Protein AF-A0A951U4Z1-F1 (afdb_monomer_lite)

pLDDT: mean 78.71, std 14.14, range [35.56, 94.5]

Radius of gyration: 37.31 Å; chains: 1; bounding box: 93×62×108 Å

Foldseek 3Di:
DDPVVVVVVVVVVVVVVVVVVVVVVVVVVVVVVPDDCPALVVLLVQLVVLVVVLVVDDDPVSNLVSLVSSLVSVLVSLLRVQVPPQPQDDDPNASDRVSLLVSLLSVLVSCCVNVNPDVDPLVSQLCSLQSSLVSVLVVQQQDPPRDGDDHDPVVVVSSVVSNVVSNVVSVVSNVVVVVVVVCVLPVLVVQADCCLPPVDPDPDDDDDDPDPCRVVNVLQLLLVVLLVVVLCVVQPPDFPVVNVVCLVCVQVCQVVSLVVSLCVRQVPNPQSVQKHKDWDWDQDPPDNQKIKIKIKIFGNDDDSDPVGWMKIKIKIKGWDFDDDPDDPDDDGRIGIDIDIDRIDID

Organism: NCBI:txid2839662

InterPro domains:
  IPR020360 Uncharacterised protein family alr2393 [PF17310] (26-323)

Secondary structure (DSSP, 8-state):
--HHHHHHHHHHHHHHHHHHHHHHHHHHHHHHHT--SSSHHHHHHHHHHHHHHHHH---HHHHHHHHHHHHHHHHHHHHHHHHT----EEETTEEE-HHHHHHHHHHHHHHHHTTSS--SHHHHHHHHHHHHHHHHHGGGGEETTTEE-PPPHHHHHHHHHHHHHHHHHHHHHHHHHHHHHHHHH-GGGGGS--TT-TT---------S-----HHHHHHHHHHHHHHHHHHHHHTT--HHHHHHHHHTHHHHHHHHHHHHHHHHHTT-GGGGGEEEEEEEEE-SS-TTEEEEEEEEEE-S--SSTT-EEEEEEEEEEEEEPPPSS-SS----EEEEEEEPPPEE-

Structure (mmCIF, N/CA/C/O backbone):
data_AF-A0A951U4Z1-F1
#
_entry.id   AF-A0A951U4Z1-F1
#
loop_
_atom_site.group_PDB
_atom_site.id
_atom_site.type_symbol
_atom_site.label_atom_id
_atom_site.label_alt_id
_atom_site.label_comp_id
_atom_site.label_asym_id
_atom_site.label_entity_id
_atom_site.label_seq_id
_atom_site.pdbx_PDB_ins_code
_atom_site.Cartn_x
_atom_site.Cartn_y
_atom_site.Cartn_z
_atom_site.occupancy
_atom_site.B_iso_or_equiv
_atom_site.auth_seq_id
_atom_site.auth_comp_id
_atom_site.auth_asym_id
_atom_site.auth_atom_id
_atom_site.pdbx_PDB_model_num
ATOM 1 N N . MET A 1 1 ? 55.573 28.128 11.396 1.00 53.03 1 MET A N 1
ATOM 2 C CA . MET A 1 1 ? 55.177 27.525 10.103 1.00 53.03 1 MET A CA 1
ATOM 3 C C . MET A 1 1 ? 54.980 28.672 9.120 1.00 53.03 1 MET A C 1
ATOM 5 O O . MET A 1 1 ? 54.154 29.535 9.381 1.00 53.03 1 MET A O 1
ATOM 9 N N . ASN A 1 2 ? 55.864 28.801 8.128 1.00 64.31 2 ASN A N 1
ATOM 10 C CA . ASN A 1 2 ? 56.114 30.057 7.407 1.00 64.31 2 ASN A CA 1
ATOM 11 C C . ASN A 1 2 ? 55.091 30.314 6.288 1.00 64.31 2 ASN A C 1
ATOM 13 O O . ASN A 1 2 ? 54.778 29.412 5.519 1.00 64.31 2 ASN A O 1
ATOM 17 N N . ARG A 1 3 ? 54.642 31.567 6.118 1.00 67.25 3 ARG A N 1
ATOM 18 C CA . ARG A 1 3 ? 53.754 31.985 5.005 1.00 67.25 3 ARG A CA 1
ATOM 19 C C . ARG A 1 3 ? 54.256 31.539 3.623 1.00 67.25 3 ARG A C 1
ATOM 21 O O . ARG A 1 3 ? 53.455 31.227 2.751 1.00 67.25 3 ARG A O 1
ATOM 28 N N . LEU A 1 4 ? 55.573 31.449 3.441 1.00 74.00 4 LEU A N 1
ATOM 29 C CA . LEU A 1 4 ? 56.198 30.982 2.200 1.00 74.00 4 LEU A CA 1
ATOM 30 C C . LEU A 1 4 ? 55.909 29.508 1.880 1.00 74.00 4 LEU A C 1
ATOM 32 O O . LEU A 1 4 ? 55.722 29.171 0.714 1.00 74.00 4 LEU A O 1
ATOM 36 N N . THR A 1 5 ? 55.815 28.630 2.885 1.00 73.44 5 THR A N 1
ATOM 37 C CA . THR A 1 5 ? 55.488 27.214 2.645 1.00 73.44 5 THR A CA 1
ATOM 38 C C . THR A 1 5 ? 54.016 27.024 2.285 1.00 73.44 5 THR A C 1
ATOM 40 O O . 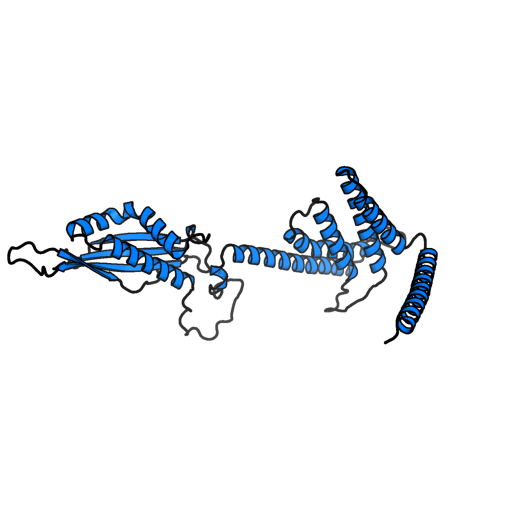THR A 1 5 ? 53.690 26.103 1.549 1.00 73.44 5 THR A O 1
ATOM 43 N N . GLN A 1 6 ? 53.136 27.918 2.748 1.00 73.38 6 GLN A N 1
ATOM 44 C CA . GLN A 1 6 ? 51.704 27.887 2.436 1.00 73.38 6 GLN A CA 1
ATOM 45 C C . GLN A 1 6 ? 51.434 28.349 0.993 1.00 73.38 6 GLN A C 1
ATOM 47 O O . GLN A 1 6 ? 50.733 27.672 0.251 1.00 73.38 6 GLN A O 1
ATOM 52 N N . ILE A 1 7 ? 52.109 29.416 0.549 1.00 75.81 7 ILE A N 1
ATOM 53 C CA . ILE A 1 7 ? 52.012 29.918 -0.833 1.00 75.81 7 ILE A CA 1
ATOM 54 C C . ILE A 1 7 ? 52.558 28.895 -1.843 1.00 75.81 7 ILE A C 1
ATOM 56 O O . ILE A 1 7 ? 51.969 28.689 -2.902 1.00 75.81 7 ILE A O 1
ATOM 60 N N . LEU A 1 8 ? 53.666 28.218 -1.521 1.00 73.75 8 LEU A N 1
ATOM 61 C CA . LEU A 1 8 ? 54.208 27.164 -2.385 1.00 73.75 8 LEU A CA 1
ATOM 62 C C . LEU A 1 8 ? 53.274 25.949 -2.478 1.00 73.75 8 LEU A C 1
ATOM 64 O O . LEU A 1 8 ? 53.147 25.372 -3.558 1.00 73.75 8 LEU A O 1
ATOM 68 N N . LEU A 1 9 ? 52.590 25.590 -1.388 1.00 74.50 9 LEU A N 1
ATOM 69 C CA . LEU A 1 9 ? 51.609 24.504 -1.383 1.00 74.50 9 LEU A CA 1
ATOM 70 C C . LEU A 1 9 ? 50.395 24.841 -2.265 1.00 74.50 9 LEU A C 1
ATOM 72 O O . LEU A 1 9 ? 49.997 24.018 -3.089 1.00 74.50 9 LEU A O 1
ATOM 76 N N . ASP A 1 10 ? 49.865 26.062 -2.166 1.00 70.06 10 ASP A N 1
ATOM 77 C CA . ASP A 1 10 ? 48.709 26.509 -2.955 1.00 70.06 10 ASP A CA 1
ATOM 78 C C . ASP A 1 10 ? 49.018 26.562 -4.459 1.00 70.06 10 ASP A C 1
ATOM 80 O O . ASP A 1 10 ? 48.204 26.137 -5.282 1.00 70.06 10 ASP A O 1
ATOM 84 N N . ILE A 1 11 ? 50.224 26.998 -4.840 1.00 73.12 11 ILE A N 1
ATOM 85 C CA . ILE A 1 11 ? 50.658 27.018 -6.246 1.00 73.12 11 ILE A CA 1
ATOM 86 C C . ILE A 1 11 ? 50.791 25.592 -6.802 1.00 73.12 11 ILE A C 1
ATOM 88 O O . ILE A 1 11 ? 50.383 25.331 -7.936 1.00 73.12 11 ILE A O 1
ATOM 92 N N . VAL A 1 12 ? 51.329 24.650 -6.019 1.00 74.81 12 VAL A N 1
ATOM 93 C CA . VAL A 1 12 ? 51.452 23.241 -6.434 1.00 74.81 12 VAL A CA 1
ATOM 94 C C . VAL A 1 12 ? 50.077 22.578 -6.552 1.00 74.81 12 VAL A C 1
ATOM 96 O O . VAL A 1 12 ? 49.829 21.862 -7.525 1.00 74.81 12 VAL A O 1
ATOM 99 N N . LEU A 1 13 ? 49.154 22.863 -5.628 1.00 72.38 13 LEU A N 1
ATOM 100 C CA . LEU A 1 13 ? 47.780 22.357 -5.677 1.00 72.38 13 LEU A CA 1
ATOM 101 C C . LEU A 1 13 ? 47.003 22.911 -6.878 1.00 72.38 13 LEU A C 1
ATOM 103 O O . LEU A 1 13 ? 46.357 22.138 -7.586 1.00 72.38 13 LEU A O 1
ATOM 107 N N . LEU A 1 14 ? 47.127 24.207 -7.184 1.00 71.50 14 LEU A N 1
ATOM 108 C CA . LEU A 1 14 ? 46.505 24.824 -8.363 1.00 71.50 14 LEU A CA 1
ATOM 109 C C . LEU A 1 14 ? 47.058 24.259 -9.678 1.00 71.50 14 LEU A C 1
ATOM 111 O O . LEU A 1 14 ? 46.303 24.015 -10.622 1.00 71.50 14 LEU A O 1
ATOM 115 N N . LYS A 1 15 ? 48.368 23.996 -9.746 1.00 75.44 15 LYS A N 1
ATOM 116 C CA . LYS A 1 15 ? 49.007 23.445 -10.949 1.00 75.44 15 LYS A CA 1
ATOM 117 C C . LYS A 1 15 ? 48.610 21.983 -11.189 1.00 75.44 15 LYS A C 1
ATOM 119 O O . LYS A 1 15 ? 48.303 21.616 -12.326 1.00 75.44 15 LYS A O 1
ATOM 124 N N . ASN A 1 16 ? 48.524 21.182 -10.123 1.00 74.19 16 ASN A N 1
ATOM 125 C CA . ASN A 1 16 ? 48.016 19.809 -10.188 1.00 74.19 16 ASN A CA 1
ATOM 126 C C . ASN A 1 16 ? 46.520 19.768 -10.528 1.00 74.19 16 ASN A C 1
ATOM 128 O O . ASN A 1 16 ? 46.109 18.964 -11.366 1.00 74.19 16 ASN A O 1
ATOM 132 N N . ALA A 1 17 ? 45.709 20.669 -9.967 1.00 70.31 17 ALA A N 1
ATOM 133 C CA . ALA A 1 17 ? 44.297 20.791 -10.320 1.00 70.31 17 ALA A CA 1
ATOM 134 C C . ALA A 1 17 ? 44.117 21.138 -11.809 1.00 70.31 17 ALA A C 1
ATOM 136 O O . ALA A 1 17 ? 43.315 20.506 -12.495 1.00 70.31 17 ALA A O 1
ATOM 137 N N . GLY A 1 18 ? 44.923 22.060 -12.346 1.00 75.06 18 GLY A N 1
ATOM 138 C CA . GLY A 1 18 ? 44.905 22.418 -13.766 1.00 75.06 18 GLY A CA 1
ATOM 139 C C . GLY A 1 18 ? 45.235 21.247 -14.700 1.00 75.06 18 GLY A C 1
ATOM 140 O O . GLY A 1 18 ? 44.570 21.070 -15.724 1.00 75.06 18 GLY A O 1
ATOM 141 N N . GLN A 1 19 ? 46.211 20.404 -14.345 1.00 74.56 19 GLN A N 1
ATOM 142 C CA . GLN A 1 19 ? 46.530 19.192 -15.113 1.00 74.56 19 GLN A CA 1
ATOM 143 C C . GLN A 1 19 ? 45.432 18.126 -15.016 1.00 74.56 19 GLN A C 1
ATOM 145 O O . GLN A 1 19 ? 45.092 17.513 -16.027 1.00 74.56 19 GLN A O 1
ATOM 150 N N . ILE A 1 20 ? 44.829 17.933 -13.841 1.00 75.31 20 ILE A N 1
ATOM 151 C CA . ILE A 1 20 ? 43.715 16.991 -13.655 1.00 75.31 20 ILE A CA 1
ATOM 152 C C . ILE A 1 20 ? 42.496 17.424 -14.479 1.00 75.31 20 ILE A C 1
ATOM 154 O O . ILE A 1 20 ? 41.889 16.593 -15.158 1.00 75.31 20 ILE A O 1
ATOM 158 N N . VAL A 1 21 ? 42.162 18.718 -14.473 1.00 76.62 21 VAL A N 1
ATOM 159 C CA . VAL A 1 21 ? 41.053 19.271 -15.265 1.00 76.62 21 VAL A CA 1
ATOM 160 C C . VAL A 1 21 ? 41.326 19.114 -16.758 1.00 76.62 21 VAL A C 1
ATOM 162 O O . VAL A 1 21 ? 40.451 18.651 -17.486 1.00 76.62 21 VAL A O 1
ATOM 165 N N . ARG A 1 22 ? 42.546 19.411 -17.221 1.00 78.25 22 ARG A N 1
ATOM 166 C CA . ARG A 1 22 ? 42.915 19.275 -18.638 1.00 78.25 22 ARG A CA 1
ATOM 167 C C . ARG A 1 22 ? 42.886 17.816 -19.107 1.00 78.25 22 ARG A C 1
ATOM 169 O O . ARG A 1 22 ? 42.338 17.536 -20.168 1.00 78.25 22 ARG A O 1
ATOM 176 N N . ASN A 1 23 ? 43.377 16.883 -18.290 1.00 80.00 23 ASN A N 1
ATOM 177 C CA . ASN A 1 23 ? 43.336 15.450 -18.594 1.00 80.00 23 ASN A CA 1
ATOM 178 C C . ASN A 1 23 ? 41.902 14.898 -18.599 1.00 80.00 23 ASN A C 1
ATOM 180 O O . ASN A 1 23 ? 41.574 14.042 -19.421 1.00 80.00 23 ASN A O 1
ATOM 184 N N . ARG A 1 24 ? 41.022 15.395 -17.717 1.00 76.06 24 ARG A N 1
ATOM 185 C CA . ARG A 1 24 ? 39.591 15.057 -17.752 1.00 76.06 24 ARG A CA 1
ATOM 186 C C . ARG A 1 24 ? 38.902 15.644 -18.981 1.00 76.06 24 ARG A C 1
ATOM 188 O O . ARG A 1 24 ? 38.170 14.912 -19.632 1.00 76.06 24 ARG A O 1
ATOM 195 N N . ALA A 1 25 ? 39.185 16.896 -19.336 1.00 75.06 25 ALA A N 1
ATOM 196 C CA . ALA A 1 25 ? 38.616 17.556 -20.511 1.00 75.06 25 ALA A CA 1
ATOM 197 C C . ALA A 1 25 ? 39.026 16.878 -21.830 1.00 75.06 25 ALA A C 1
ATOM 199 O O . ALA A 1 25 ? 38.207 16.711 -22.727 1.00 75.06 25 ALA A O 1
ATOM 200 N N . GLN A 1 26 ? 40.277 16.424 -21.945 1.00 75.75 26 GLN A N 1
ATOM 201 C CA . GLN A 1 26 ? 40.727 15.674 -23.121 1.00 75.75 26 GLN A CA 1
ATOM 202 C C . GLN A 1 26 ? 40.099 14.277 -23.193 1.00 75.75 26 GLN A C 1
ATOM 204 O O . GLN A 1 26 ? 39.724 13.831 -24.276 1.00 75.75 26 GLN A O 1
ATOM 209 N N . ARG A 1 27 ? 39.927 13.596 -22.050 1.00 70.94 27 ARG A N 1
ATOM 210 C CA . ARG A 1 27 ? 39.211 12.311 -22.001 1.00 70.94 27 ARG A CA 1
ATOM 211 C C . ARG A 1 27 ? 37.739 12.453 -22.369 1.00 70.94 27 ARG A C 1
ATOM 213 O O . ARG A 1 27 ? 37.234 11.608 -23.099 1.00 70.94 27 ARG A O 1
ATOM 220 N N . THR A 1 28 ? 37.061 13.503 -21.904 1.00 71.38 28 THR A N 1
ATOM 221 C CA . THR A 1 28 ? 35.670 13.745 -22.298 1.00 71.38 28 THR A CA 1
ATOM 222 C C . THR A 1 28 ? 35.586 14.088 -23.779 1.00 71.38 28 THR A C 1
ATOM 224 O O . THR A 1 28 ? 34.780 13.487 -24.478 1.00 71.38 28 THR A O 1
ATOM 227 N N . GLN A 1 29 ? 36.458 14.957 -24.298 1.00 77.06 29 GLN A N 1
ATOM 228 C CA . GLN A 1 29 ? 36.475 15.312 -25.720 1.00 77.06 29 GLN A CA 1
ATOM 229 C C . GLN A 1 29 ? 36.702 14.093 -26.629 1.00 77.06 29 GLN A C 1
ATOM 231 O O . GLN A 1 29 ? 35.980 13.927 -27.609 1.00 77.06 29 GLN A O 1
ATOM 236 N N . ALA A 1 30 ? 37.642 13.211 -26.277 1.00 72.69 30 ALA A N 1
ATOM 237 C CA . ALA A 1 30 ? 37.877 11.971 -27.015 1.00 72.69 30 ALA A CA 1
ATOM 238 C C . ALA A 1 30 ? 36.660 11.024 -26.974 1.00 72.69 30 ALA A C 1
ATOM 240 O O . ALA A 1 30 ? 36.323 10.406 -27.986 1.00 72.69 30 ALA A O 1
ATOM 241 N N . TRP A 1 31 ? 35.966 10.948 -25.831 1.00 69.25 31 TRP A N 1
ATOM 242 C CA . TRP A 1 31 ? 34.732 10.171 -25.683 1.00 69.25 31 TRP A CA 1
ATOM 243 C C . TRP A 1 31 ? 33.617 10.697 -26.599 1.00 69.25 31 TRP A C 1
ATOM 245 O O . TRP A 1 31 ? 33.041 9.918 -27.352 1.00 69.25 31 TRP A O 1
ATOM 255 N N . PHE A 1 32 ? 33.401 12.018 -26.644 1.00 65.44 32 PHE A N 1
ATOM 256 C CA . PHE A 1 32 ? 32.427 12.649 -27.546 1.00 65.44 32 PHE A CA 1
ATOM 257 C C . PHE A 1 32 ? 32.712 12.375 -29.028 1.00 65.44 32 PHE A C 1
ATOM 259 O O . PHE A 1 32 ? 31.788 12.120 -29.796 1.00 65.44 32 PHE A O 1
ATOM 266 N N . THR A 1 33 ? 33.982 12.392 -29.441 1.00 67.19 33 THR A N 1
ATOM 267 C CA . THR A 1 33 ? 34.357 12.128 -30.842 1.00 67.19 33 THR A CA 1
ATOM 268 C C . THR A 1 33 ? 34.202 10.666 -31.265 1.00 67.19 33 THR A C 1
ATOM 270 O O . THR A 1 33 ? 34.158 10.384 -32.459 1.00 67.19 33 THR A O 1
ATOM 273 N N . SER A 1 34 ? 34.105 9.731 -30.314 1.00 67.06 34 SER A N 1
ATOM 274 C CA . SER A 1 34 ? 33.928 8.300 -30.593 1.00 67.06 34 SER A CA 1
ATOM 275 C C . SER A 1 34 ? 32.455 7.876 -30.701 1.00 67.06 34 SER A C 1
ATOM 277 O O . SER A 1 34 ? 32.184 6.708 -31.002 1.00 67.06 34 SER A O 1
ATOM 279 N N . ILE A 1 35 ? 31.505 8.785 -30.456 1.00 65.50 35 ILE A N 1
ATOM 280 C CA . ILE A 1 35 ? 30.075 8.474 -30.504 1.00 65.50 35 ILE A CA 1
ATOM 281 C C . ILE A 1 35 ? 29.681 8.231 -31.960 1.00 65.50 35 ILE A C 1
ATOM 283 O O . ILE A 1 35 ? 29.708 9.129 -32.804 1.00 65.50 35 ILE A O 1
ATOM 287 N N . LYS A 1 36 ? 29.300 6.992 -32.268 1.00 72.44 36 LYS A N 1
ATOM 288 C CA . LYS A 1 36 ? 28.741 6.656 -33.580 1.00 72.44 36 LYS A CA 1
ATOM 289 C C . LYS A 1 36 ? 27.352 7.305 -33.702 1.00 72.44 36 LYS A C 1
ATOM 291 O O . LYS A 1 36 ? 26.568 7.192 -32.765 1.00 72.44 36 LYS A O 1
ATOM 296 N N . PRO A 1 37 ? 26.994 7.915 -34.847 1.00 61.88 37 PRO A N 1
ATOM 297 C CA . PRO A 1 37 ? 25.716 8.621 -35.016 1.00 61.88 37 PRO A CA 1
ATOM 298 C C . PRO A 1 37 ? 24.475 7.715 -34.901 1.00 61.88 37 PRO A C 1
ATOM 300 O O . PRO A 1 37 ? 23.365 8.213 -34.749 1.00 61.88 37 PRO A O 1
ATOM 303 N N . PHE A 1 38 ? 24.654 6.391 -34.940 1.00 71.81 38 PHE A N 1
ATOM 304 C CA . PHE A 1 38 ? 23.605 5.394 -34.726 1.00 71.81 38 PHE A CA 1
ATOM 305 C C . PHE A 1 38 ? 23.976 4.482 -33.544 1.00 71.81 38 PHE A C 1
ATOM 307 O O . PHE A 1 38 ? 24.289 3.304 -33.721 1.00 71.81 38 PHE A O 1
ATOM 314 N N . SER A 1 39 ? 24.031 5.053 -32.337 1.00 82.62 39 SER A N 1
ATOM 315 C CA . SER A 1 39 ? 24.308 4.328 -31.092 1.00 82.62 39 SER A CA 1
ATOM 316 C C . SER A 1 39 ? 23.306 4.681 -29.989 1.00 82.62 39 SER A C 1
ATOM 318 O O . SER A 1 39 ? 22.710 5.761 -29.982 1.00 82.62 39 SER A O 1
ATOM 320 N N . TRP A 1 40 ? 23.154 3.777 -29.018 1.00 85.38 40 TRP A N 1
ATOM 321 C CA . TRP A 1 40 ? 22.347 4.006 -27.814 1.00 85.38 40 TRP A CA 1
ATOM 322 C C . TRP A 1 40 ? 22.847 5.215 -26.999 1.00 85.38 40 TRP A C 1
ATOM 324 O O . TRP A 1 40 ? 22.046 5.895 -26.357 1.00 85.38 40 TRP A O 1
ATOM 334 N N . GLU A 1 41 ? 24.148 5.520 -27.077 1.00 88.31 41 GLU A N 1
ATOM 335 C CA . GLU A 1 41 ? 24.783 6.672 -26.424 1.00 88.31 41 GLU A CA 1
ATOM 336 C C . GLU A 1 41 ? 24.253 7.993 -26.992 1.00 88.31 41 GLU A C 1
ATOM 338 O O . GLU A 1 41 ? 23.961 8.916 -26.235 1.00 88.31 41 GLU A O 1
ATOM 343 N N . ALA A 1 42 ? 24.056 8.081 -28.314 1.00 88.75 42 ALA A N 1
ATOM 344 C CA . ALA A 1 42 ? 23.499 9.277 -28.944 1.00 88.75 42 ALA A CA 1
ATOM 345 C C . ALA A 1 42 ? 22.060 9.551 -28.471 1.00 88.75 42 ALA A C 1
ATOM 347 O O . ALA A 1 42 ? 21.708 10.697 -28.189 1.00 88.75 42 ALA A O 1
ATOM 348 N N . MET A 1 43 ? 21.245 8.502 -28.312 1.00 89.31 43 MET A N 1
ATOM 349 C CA . MET A 1 43 ? 19.885 8.627 -27.772 1.00 89.31 43 MET A CA 1
ATOM 350 C C . MET A 1 43 ? 19.882 9.045 -26.298 1.00 89.31 43 MET A C 1
ATOM 352 O O . MET A 1 43 ? 19.079 9.891 -25.906 1.00 89.31 43 MET A O 1
ATOM 356 N N . LEU A 1 44 ? 20.817 8.527 -25.494 1.00 89.94 44 LEU A N 1
ATOM 357 C CA . LEU A 1 44 ? 20.995 8.953 -24.104 1.00 89.94 44 LEU A CA 1
ATOM 358 C C . LEU A 1 44 ? 21.335 10.446 -24.029 1.00 89.94 44 LEU A C 1
ATOM 360 O O . LEU A 1 44 ? 20.753 11.189 -23.241 1.00 89.94 44 LEU A O 1
ATOM 364 N N . MET A 1 45 ? 22.242 10.910 -24.889 1.00 89.75 45 MET A N 1
ATOM 365 C CA . MET A 1 45 ? 22.624 12.321 -24.942 1.00 89.75 45 MET A CA 1
ATOM 366 C C . MET A 1 45 ? 21.462 13.210 -25.380 1.00 89.75 45 MET A C 1
ATOM 368 O O . MET A 1 45 ? 21.280 14.289 -24.820 1.00 89.75 45 MET A O 1
ATOM 372 N N . LEU A 1 46 ? 20.632 12.746 -26.317 1.00 90.56 46 LEU A N 1
ATOM 373 C CA . LEU A 1 46 ? 19.428 13.462 -26.731 1.00 90.56 46 LEU A CA 1
ATOM 374 C C . LEU A 1 46 ? 18.390 13.542 -25.600 1.00 90.56 46 LEU A C 1
ATOM 376 O O . LEU A 1 46 ? 17.761 14.586 -25.421 1.00 90.56 46 LEU A O 1
ATOM 380 N N . SER A 1 47 ? 18.260 12.486 -24.791 1.00 93.81 47 SER A N 1
ATOM 381 C CA . SER A 1 47 ? 17.454 12.499 -23.565 1.00 93.81 47 SER A CA 1
ATOM 382 C C . SER A 1 47 ? 17.974 13.524 -22.557 1.00 93.81 47 SER A C 1
ATOM 384 O O . SER A 1 47 ? 17.182 14.304 -22.031 1.00 93.81 47 SER A O 1
ATOM 386 N N . LEU A 1 48 ? 19.282 13.542 -22.282 1.00 92.50 48 LEU A N 1
ATOM 387 C CA . LEU A 1 48 ? 19.888 14.490 -21.341 1.00 92.50 48 LEU A CA 1
ATOM 388 C C . LEU A 1 48 ? 19.766 15.932 -21.832 1.00 92.50 48 LEU A C 1
ATOM 390 O O . LEU A 1 48 ? 19.457 16.828 -21.052 1.00 92.50 48 LEU A O 1
ATOM 394 N N . PHE A 1 49 ? 19.966 16.153 -23.130 1.00 93.38 49 PHE A N 1
ATOM 395 C CA . PHE A 1 49 ? 19.775 17.455 -23.751 1.00 93.38 49 PHE A CA 1
ATOM 396 C C . PHE A 1 49 ? 18.317 17.914 -23.645 1.00 93.38 49 PHE A C 1
ATOM 398 O O . PHE A 1 49 ? 18.056 19.046 -23.245 1.00 93.38 49 PHE A O 1
ATOM 405 N N . SER A 1 50 ? 17.361 17.027 -23.925 1.00 92.75 50 SER A N 1
ATOM 406 C CA . SER A 1 50 ? 15.931 17.325 -23.777 1.00 92.75 50 SER A CA 1
ATOM 407 C C . SER A 1 50 ? 15.581 17.650 -22.323 1.00 92.75 50 SER A C 1
ATOM 409 O O . SER A 1 50 ? 14.878 18.620 -22.057 1.00 92.75 50 SER A O 1
ATOM 411 N N . TRP A 1 51 ? 16.137 16.909 -21.363 1.00 93.50 51 TRP A N 1
ATOM 412 C CA . TRP A 1 51 ? 15.974 17.203 -19.940 1.00 93.50 51 TRP A CA 1
ATOM 413 C C . TRP A 1 51 ? 16.589 18.554 -19.537 1.00 93.50 51 TRP A C 1
ATOM 415 O O . TRP A 1 51 ? 15.991 19.310 -18.775 1.00 93.50 51 TRP A O 1
ATOM 425 N N . PHE A 1 52 ? 17.740 18.922 -20.099 1.00 93.69 52 PHE A N 1
ATOM 426 C CA . PHE A 1 52 ? 18.328 20.246 -19.888 1.00 93.69 52 PHE A CA 1
ATOM 427 C C . PHE A 1 52 ? 17.432 21.367 -20.439 1.00 93.69 52 PHE A C 1
ATOM 429 O O . PHE A 1 52 ? 17.182 22.359 -19.755 1.00 93.69 52 PHE A O 1
ATOM 436 N N . VAL A 1 53 ? 16.880 21.190 -21.643 1.00 91.81 53 VAL A N 1
ATOM 437 C CA . VAL A 1 53 ? 15.915 22.132 -22.235 1.00 91.81 53 VAL A CA 1
ATOM 438 C C . VAL A 1 53 ? 14.646 22.235 -21.379 1.00 91.81 53 VAL A C 1
ATOM 440 O O . VAL A 1 53 ? 14.142 23.337 -21.168 1.00 91.81 53 VAL A O 1
ATOM 443 N N . TYR A 1 54 ? 14.166 21.120 -20.821 1.00 91.50 54 TYR A N 1
ATOM 444 C CA . TYR A 1 54 ? 13.032 21.089 -19.891 1.00 91.50 54 TYR A CA 1
ATOM 445 C C . TYR A 1 54 ? 13.242 22.000 -18.668 1.00 91.50 54 TYR A C 1
ATOM 447 O O . TYR A 1 54 ? 12.309 22.695 -18.261 1.00 91.50 54 TYR A O 1
ATOM 455 N N . LEU A 1 55 ? 14.461 22.049 -18.115 1.00 91.31 55 LEU A N 1
ATOM 456 C CA . LEU A 1 55 ? 14.799 22.914 -16.976 1.00 91.31 55 LEU A CA 1
ATOM 457 C C . LEU A 1 55 ? 14.798 24.409 -17.334 1.00 91.31 55 LEU A C 1
ATOM 459 O O . LEU A 1 55 ? 14.470 25.235 -16.485 1.00 91.31 55 LEU A O 1
ATOM 463 N N . LEU A 1 56 ? 15.158 24.757 -18.572 1.00 92.44 56 LEU A N 1
ATOM 464 C CA . LEU A 1 56 ? 15.220 26.147 -19.043 1.00 92.44 56 LEU A CA 1
ATOM 465 C C . LEU A 1 56 ? 13.854 26.712 -19.446 1.00 92.44 56 LEU A C 1
ATOM 467 O O . LEU A 1 56 ? 13.641 27.924 -19.411 1.00 92.44 56 LEU A O 1
ATOM 471 N N . LEU A 1 57 ? 12.925 25.847 -19.846 1.00 92.44 57 LEU A N 1
ATOM 472 C CA . LEU A 1 57 ? 11.572 26.245 -20.214 1.00 92.44 57 LEU A CA 1
ATOM 473 C C . LEU A 1 57 ? 10.801 26.764 -18.992 1.00 92.44 57 LEU A C 1
ATOM 475 O O . LEU A 1 57 ? 10.987 26.300 -17.872 1.00 92.44 57 LEU A O 1
ATOM 479 N N . GLN A 1 58 ? 9.884 27.709 -19.208 1.00 89.50 58 GLN A N 1
ATOM 480 C CA . GLN A 1 58 ? 8.977 28.217 -18.164 1.00 89.50 58 GLN A CA 1
ATOM 481 C C . GLN A 1 58 ? 7.506 27.857 -18.429 1.00 89.50 58 GLN A C 1
ATOM 483 O O . GLN A 1 58 ? 6.728 27.744 -17.486 1.00 89.50 58 GLN A O 1
ATOM 488 N N . GLY A 1 59 ? 7.124 27.608 -19.688 1.00 88.50 59 GLY A N 1
ATOM 489 C CA . GLY A 1 59 ? 5.749 27.269 -20.068 1.00 88.50 59 GLY A CA 1
ATOM 490 C C . GLY A 1 59 ? 5.371 25.815 -19.770 1.00 88.50 59 GLY A C 1
ATOM 491 O O . GLY A 1 59 ? 6.110 24.899 -20.124 1.00 88.50 59 GLY A O 1
ATOM 492 N N . ILE A 1 60 ? 4.191 25.603 -19.178 1.00 87.06 60 ILE A N 1
ATOM 493 C CA . ILE A 1 60 ? 3.688 24.285 -18.739 1.00 87.06 60 ILE A CA 1
ATOM 494 C C . ILE A 1 60 ? 3.557 23.301 -19.916 1.00 87.06 60 ILE A C 1
ATOM 496 O O . ILE A 1 60 ? 4.098 22.200 -19.863 1.00 87.06 60 ILE A O 1
ATOM 500 N N . TYR A 1 61 ? 2.921 23.713 -21.018 1.00 89.19 61 TYR A N 1
ATOM 501 C CA . TYR A 1 61 ? 2.714 22.841 -22.184 1.00 89.19 61 TYR A CA 1
ATOM 502 C C . TYR A 1 61 ? 4.020 22.470 -22.897 1.00 89.19 61 TYR A C 1
ATOM 504 O O . TYR A 1 61 ? 4.228 21.317 -23.272 1.00 89.19 61 TYR A O 1
ATOM 512 N N . ALA A 1 62 ? 4.934 23.434 -23.044 1.00 88.56 62 ALA A N 1
ATOM 513 C CA . ALA A 1 62 ? 6.240 23.186 -23.648 1.00 88.56 62 ALA A CA 1
ATOM 514 C C . ALA A 1 62 ? 7.094 22.252 -22.774 1.00 88.56 62 ALA A C 1
ATOM 516 O O . ALA A 1 62 ? 7.767 21.366 -23.297 1.00 88.56 62 ALA A O 1
ATOM 517 N N . LYS A 1 63 ? 7.012 22.395 -21.443 1.00 87.62 63 LYS A N 1
ATOM 518 C CA . LYS A 1 63 ? 7.638 21.472 -20.491 1.00 87.62 63 LYS A CA 1
ATOM 519 C C . LYS A 1 63 ? 7.108 20.052 -20.639 1.00 87.62 63 LYS A C 1
ATOM 521 O O . LYS A 1 63 ? 7.908 19.129 -20.740 1.00 87.62 63 LYS A O 1
ATOM 526 N N . GLN A 1 64 ? 5.790 19.867 -20.695 1.00 88.06 64 GLN A N 1
ATOM 527 C CA . GLN A 1 64 ? 5.201 18.535 -20.836 1.00 88.06 64 GLN A CA 1
ATOM 528 C C . GLN A 1 64 ? 5.614 17.873 -22.158 1.00 88.06 64 GLN A C 1
ATOM 530 O O . GLN A 1 64 ? 6.023 16.716 -22.165 1.00 88.06 64 GLN A O 1
ATOM 535 N N . PHE A 1 65 ? 5.608 18.623 -23.264 1.00 90.31 65 PHE A N 1
ATOM 536 C CA . PHE A 1 65 ? 6.063 18.116 -24.559 1.00 90.31 65 PHE A CA 1
ATOM 537 C C . PHE A 1 65 ? 7.529 17.667 -24.510 1.00 90.31 65 PHE A C 1
ATOM 539 O O . PHE A 1 65 ? 7.840 16.533 -24.862 1.00 90.31 65 PHE A O 1
ATOM 546 N N . VAL A 1 66 ? 8.433 18.513 -24.006 1.00 92.31 66 VAL A N 1
ATOM 547 C CA . VAL A 1 66 ? 9.864 18.177 -23.912 1.00 92.31 66 VAL A CA 1
ATOM 548 C C . VAL A 1 66 ? 10.125 17.030 -22.932 1.00 92.31 66 VAL A C 1
ATOM 550 O O . VAL A 1 66 ? 10.983 16.191 -23.204 1.00 92.31 66 VAL A O 1
ATOM 553 N N . SER A 1 67 ? 9.361 16.941 -21.840 1.00 92.00 67 SER A N 1
ATOM 554 C CA . SER A 1 67 ? 9.403 15.814 -20.899 1.00 92.00 67 SER A CA 1
ATOM 555 C C . SER A 1 67 ? 9.121 14.488 -21.610 1.00 92.00 67 SER A C 1
ATOM 557 O O . SER A 1 67 ? 9.885 13.535 -21.458 1.00 92.00 67 SER A O 1
ATOM 559 N N . ILE A 1 68 ? 8.093 14.435 -22.465 1.00 91.44 68 ILE A N 1
ATOM 560 C CA . ILE A 1 68 ? 7.755 13.231 -23.240 1.00 91.44 68 ILE A CA 1
ATOM 561 C C . ILE A 1 68 ? 8.925 12.804 -24.132 1.00 91.44 68 ILE A C 1
ATOM 563 O O . ILE A 1 68 ? 9.266 11.621 -24.152 1.00 91.44 68 ILE A O 1
ATOM 567 N N . PHE A 1 69 ? 9.573 13.738 -24.836 1.00 92.38 69 PHE A N 1
ATOM 568 C CA . PHE A 1 69 ? 10.743 13.415 -25.664 1.00 92.38 69 PHE A CA 1
ATOM 569 C C . PHE A 1 69 ? 11.931 12.947 -24.830 1.00 92.38 69 PHE A C 1
ATOM 571 O O . PHE A 1 69 ? 12.552 11.946 -25.182 1.00 92.38 69 PHE A O 1
ATOM 578 N N . ALA A 1 70 ? 12.220 13.623 -23.715 1.00 93.75 70 ALA A N 1
ATOM 579 C CA . ALA A 1 70 ? 13.295 13.231 -22.812 1.00 93.75 70 ALA A CA 1
ATOM 580 C C . ALA A 1 70 ? 13.105 11.783 -22.342 1.00 93.75 70 ALA A C 1
ATOM 582 O O . ALA A 1 70 ? 13.984 10.950 -22.549 1.00 93.75 70 ALA A O 1
ATOM 583 N N . TRP A 1 71 ? 11.925 11.455 -21.811 1.00 94.19 71 TRP A N 1
ATOM 584 C CA . TRP A 1 71 ? 11.608 10.100 -21.365 1.00 94.19 71 TRP A CA 1
ATOM 585 C C . TRP A 1 71 ? 11.600 9.081 -22.506 1.00 94.19 71 TRP A C 1
ATOM 587 O O . TRP A 1 71 ? 12.140 7.991 -22.339 1.00 94.19 71 TRP A O 1
ATOM 597 N N . SER A 1 72 ? 11.054 9.425 -23.676 1.00 92.44 72 SER A N 1
ATOM 598 C CA . SER A 1 72 ? 11.019 8.522 -24.836 1.00 92.44 72 SER A CA 1
ATOM 599 C C . SER A 1 72 ? 12.426 8.148 -25.297 1.00 92.44 72 SER A C 1
ATOM 601 O O . SER A 1 72 ? 12.721 6.969 -25.489 1.00 92.44 72 SER A O 1
ATOM 603 N N . PHE A 1 73 ? 13.326 9.129 -25.421 1.00 94.00 73 PHE A N 1
ATOM 604 C CA . PHE A 1 73 ? 14.719 8.866 -25.778 1.00 94.00 73 PHE A CA 1
ATOM 605 C C . PHE A 1 73 ? 15.445 8.057 -24.703 1.00 94.00 73 PHE A C 1
ATOM 607 O O . PHE A 1 73 ? 16.253 7.196 -25.047 1.00 94.00 73 PHE A O 1
ATOM 614 N N . LEU A 1 74 ? 15.127 8.271 -23.424 1.00 93.44 74 LEU A N 1
ATOM 615 C CA . LEU A 1 74 ? 15.689 7.499 -22.316 1.00 93.44 74 LEU A CA 1
ATOM 616 C C . LEU A 1 74 ? 15.243 6.030 -22.363 1.00 93.44 74 LEU A C 1
ATOM 618 O O . LEU A 1 74 ? 16.071 5.128 -22.226 1.00 93.44 74 LEU A O 1
ATOM 622 N N . ILE A 1 75 ? 13.954 5.776 -22.604 1.00 92.69 75 ILE A N 1
ATOM 623 C CA . ILE A 1 75 ? 13.396 4.421 -22.720 1.00 92.69 75 ILE A CA 1
ATOM 624 C C . ILE A 1 75 ? 14.032 3.691 -23.906 1.00 92.69 75 ILE A C 1
ATOM 626 O O . ILE A 1 75 ? 14.556 2.596 -23.731 1.00 92.69 75 ILE A O 1
ATOM 630 N N . ILE A 1 76 ? 14.066 4.310 -25.091 1.00 91.25 76 ILE A N 1
ATOM 631 C CA . ILE A 1 76 ? 14.652 3.682 -26.287 1.00 91.25 76 ILE A CA 1
ATOM 632 C C . ILE A 1 76 ? 16.159 3.452 -26.097 1.00 91.25 76 ILE A C 1
ATOM 634 O O . ILE A 1 76 ? 16.671 2.389 -26.444 1.00 91.25 76 ILE A O 1
ATOM 638 N N . SER A 1 77 ? 16.877 4.423 -25.524 1.00 90.69 77 SER A N 1
ATOM 639 C CA . SER A 1 77 ? 18.312 4.296 -25.251 1.00 90.69 77 SER A CA 1
ATOM 640 C C . SER A 1 77 ? 18.610 3.153 -24.284 1.00 90.69 77 SER A C 1
ATOM 642 O O . SER A 1 77 ? 19.485 2.335 -24.564 1.00 90.69 77 SER A O 1
ATOM 644 N N . SER A 1 78 ? 17.880 3.080 -23.168 1.00 89.94 78 SER A N 1
ATOM 645 C CA . SER A 1 78 ? 18.072 2.026 -22.169 1.00 89.94 78 SER A CA 1
ATOM 646 C C . SER A 1 78 ? 17.740 0.651 -22.743 1.00 89.94 78 SER A C 1
ATOM 648 O O . SER A 1 78 ? 18.544 -0.268 -22.607 1.00 89.94 78 SER A O 1
ATOM 650 N N . ASP A 1 79 ? 16.627 0.516 -23.461 1.00 88.00 79 ASP A N 1
ATOM 651 C CA . ASP A 1 79 ? 16.237 -0.747 -24.086 1.00 88.00 79 ASP A CA 1
ATOM 652 C C . ASP A 1 79 ? 17.273 -1.225 -25.105 1.00 88.00 79 ASP A C 1
ATOM 654 O O . ASP A 1 79 ? 17.730 -2.368 -25.048 1.00 88.00 79 ASP A O 1
ATOM 658 N N . TRP A 1 80 ? 17.769 -0.324 -25.954 1.00 87.31 80 TRP A N 1
ATOM 659 C CA . TRP A 1 80 ? 18.818 -0.659 -26.911 1.00 87.31 80 TRP A CA 1
ATOM 660 C C . TRP A 1 80 ? 20.158 -0.995 -26.236 1.00 87.31 80 TRP A C 1
ATOM 662 O O . TRP A 1 80 ? 20.835 -1.942 -26.646 1.00 87.31 80 TRP A O 1
ATOM 672 N N . ALA A 1 81 ? 20.540 -0.271 -25.181 1.00 84.75 81 ALA A N 1
ATOM 673 C CA . ALA A 1 81 ? 21.764 -0.546 -24.431 1.00 84.75 81 ALA A CA 1
ATOM 674 C C . ALA A 1 81 ? 21.753 -1.961 -23.828 1.00 84.75 81 ALA A C 1
ATOM 676 O O . ALA A 1 81 ? 22.764 -2.668 -23.872 1.00 84.75 81 ALA A O 1
ATOM 677 N N . PHE A 1 82 ? 20.599 -2.399 -23.318 1.00 80.25 82 PHE A N 1
ATOM 678 C CA . PHE A 1 82 ? 20.460 -3.713 -22.699 1.00 80.25 82 PHE A CA 1
ATOM 679 C C . PHE A 1 82 ? 20.131 -4.843 -23.678 1.00 80.25 82 PHE A C 1
ATOM 681 O O . PHE A 1 82 ? 20.416 -5.999 -23.362 1.00 80.25 82 PHE A O 1
ATOM 688 N N . LEU A 1 83 ? 19.632 -4.547 -24.883 1.00 72.62 83 LEU A N 1
ATOM 689 C CA . LEU A 1 83 ? 19.372 -5.555 -25.920 1.00 72.62 83 LEU A CA 1
ATOM 690 C C . LEU A 1 83 ? 20.613 -6.407 -26.242 1.00 72.62 83 LEU A C 1
ATOM 692 O O . LEU A 1 83 ? 20.500 -7.598 -26.531 1.00 72.62 83 LEU A O 1
ATOM 696 N N . GLY A 1 84 ? 21.802 -5.795 -26.187 1.00 58.94 84 GLY A N 1
ATOM 697 C CA . GLY A 1 84 ? 23.083 -6.458 -26.449 1.00 58.94 84 GLY A CA 1
ATOM 698 C C . GLY A 1 84 ? 23.700 -7.171 -25.241 1.00 58.94 84 GLY A C 1
ATOM 699 O O . GLY A 1 84 ? 24.579 -8.013 -25.416 1.00 58.94 84 GLY A O 1
ATOM 700 N N . GLN A 1 85 ? 23.250 -6.870 -24.021 1.00 61.19 85 GLN A N 1
ATOM 701 C CA . GLN A 1 85 ? 23.799 -7.423 -22.784 1.00 61.19 85 GLN A CA 1
ATOM 702 C C . GLN A 1 85 ? 22.847 -8.473 -22.215 1.00 61.19 85 GLN A C 1
ATOM 704 O O . GLN A 1 85 ? 22.116 -8.247 -21.253 1.00 61.19 85 GLN A O 1
ATOM 709 N N . GLN A 1 86 ? 22.877 -9.671 -22.799 1.00 56.03 86 GLN A N 1
ATOM 710 C CA . GLN A 1 86 ? 22.243 -10.839 -22.195 1.00 56.03 86 GLN A CA 1
ATOM 711 C C . GLN A 1 86 ? 23.091 -11.333 -21.016 1.00 56.03 86 GLN A C 1
ATOM 713 O O . GLN A 1 86 ? 23.747 -12.369 -21.098 1.00 56.03 86 GLN A O 1
ATOM 718 N N . ALA A 1 87 ? 23.091 -10.593 -19.907 1.00 53.38 87 ALA A N 1
ATOM 719 C CA . ALA A 1 87 ? 23.530 -11.125 -18.624 1.00 53.38 87 ALA A CA 1
ATOM 720 C C . ALA A 1 87 ? 22.493 -12.167 -18.176 1.00 53.38 87 ALA A C 1
ATOM 722 O O . ALA A 1 87 ? 21.527 -11.867 -17.476 1.00 53.38 87 ALA A O 1
ATOM 723 N N . GLN A 1 88 ? 22.644 -13.389 -18.685 1.00 53.88 88 GLN A N 1
ATOM 724 C CA . GLN A 1 88 ? 21.772 -14.511 -18.374 1.00 53.88 88 GLN A CA 1
ATOM 725 C C . GLN A 1 88 ? 22.141 -15.012 -16.980 1.00 53.88 88 GLN A C 1
ATOM 727 O O . GLN A 1 88 ? 23.121 -15.734 -16.816 1.00 53.88 88 GLN A O 1
ATOM 732 N N . VAL A 1 89 ? 21.369 -14.622 -15.969 1.00 55.78 89 VAL A N 1
ATOM 733 C CA . VAL A 1 89 ? 21.417 -15.306 -14.676 1.00 55.78 89 VAL A CA 1
ATOM 734 C C . VAL A 1 89 ? 20.443 -16.480 -14.771 1.00 55.78 89 VAL A C 1
ATOM 736 O O . VAL A 1 89 ? 19.239 -16.239 -14.892 1.00 55.78 89 VAL A O 1
ATOM 739 N N . PRO A 1 90 ? 20.917 -17.740 -14.777 1.00 55.41 90 PRO A N 1
ATOM 740 C CA . PRO A 1 90 ? 20.025 -18.886 -14.796 1.00 55.41 90 PRO A CA 1
ATOM 741 C C . PRO A 1 90 ? 19.346 -18.998 -13.430 1.00 55.41 90 PRO A C 1
ATOM 743 O O . PRO A 1 90 ? 19.922 -19.513 -12.475 1.00 55.41 90 PRO A O 1
ATOM 746 N N . LEU A 1 91 ? 18.108 -18.518 -13.331 1.00 54.03 91 LEU A N 1
ATOM 747 C CA . LEU A 1 91 ? 17.230 -18.816 -12.204 1.00 54.03 91 LEU A CA 1
ATOM 748 C C . LEU A 1 91 ? 16.227 -19.878 -12.674 1.00 54.03 91 LEU A C 1
ATOM 750 O O . LEU A 1 91 ? 15.437 -19.619 -13.578 1.00 54.03 91 LEU A O 1
ATOM 754 N N . LEU A 1 92 ? 16.299 -21.091 -12.115 1.00 56.31 92 LEU A N 1
ATOM 755 C CA . LEU A 1 92 ? 15.393 -22.215 -12.423 1.00 56.31 92 LEU A CA 1
ATOM 756 C C . LEU A 1 92 ? 15.231 -22.561 -13.926 1.00 56.31 92 LEU A C 1
ATOM 758 O O . LEU A 1 92 ? 14.181 -23.034 -14.346 1.00 56.31 92 LEU A O 1
ATOM 762 N N . GLY A 1 93 ? 16.259 -22.340 -14.753 1.00 56.12 93 GLY A N 1
ATOM 763 C CA . GLY A 1 93 ? 16.197 -22.622 -16.197 1.00 56.12 93 GLY A CA 1
ATOM 764 C C . GLY A 1 93 ? 15.538 -21.525 -17.046 1.00 56.12 93 GLY A C 1
ATOM 765 O O . GLY A 1 93 ? 15.432 -21.688 -18.260 1.00 56.12 93 GLY A O 1
ATOM 766 N N . PHE A 1 94 ? 15.160 -20.387 -16.450 1.00 59.62 94 PHE A N 1
ATOM 767 C CA . PHE A 1 94 ? 14.604 -19.235 -17.161 1.00 59.62 94 PHE A CA 1
ATOM 768 C C . PHE A 1 94 ? 15.670 -18.192 -17.504 1.00 59.62 94 PHE A C 1
ATOM 770 O O . PHE A 1 94 ? 16.554 -17.874 -16.706 1.00 59.62 94 PHE A O 1
ATOM 777 N N . LYS A 1 95 ? 15.564 -17.620 -18.709 1.00 63.56 95 LYS A N 1
ATOM 778 C CA . LYS A 1 95 ? 16.419 -16.521 -19.176 1.00 63.56 95 LYS A CA 1
ATOM 779 C C . LYS A 1 95 ? 15.873 -15.195 -18.646 1.00 63.56 95 LYS A C 1
ATOM 781 O O . LYS A 1 95 ? 15.058 -14.552 -19.303 1.00 63.56 95 LYS A O 1
ATOM 786 N N . PHE A 1 96 ? 16.302 -14.796 -17.452 1.00 66.31 96 PHE A N 1
ATOM 787 C CA . PHE A 1 96 ? 15.886 -13.526 -16.859 1.00 66.31 96 PHE A CA 1
ATOM 788 C C . PHE A 1 96 ? 16.605 -12.346 -17.535 1.00 66.31 96 PHE A C 1
ATOM 790 O O . PHE A 1 96 ? 17.827 -12.227 -17.452 1.00 66.31 96 PHE A O 1
ATOM 797 N N . GLN A 1 97 ? 15.856 -11.474 -18.216 1.00 74.00 97 GLN A N 1
ATOM 798 C CA . GLN A 1 97 ? 16.397 -10.277 -18.867 1.00 74.00 97 GLN A CA 1
ATOM 799 C C . GLN A 1 97 ? 16.318 -9.077 -17.918 1.00 74.00 97 GLN A C 1
ATOM 801 O O . GLN A 1 97 ? 15.295 -8.401 -17.832 1.00 74.00 97 GLN A O 1
ATOM 806 N N . GLN A 1 98 ? 17.419 -8.787 -17.221 1.00 79.88 98 GLN A N 1
ATOM 807 C CA . GLN A 1 98 ? 17.503 -7.649 -16.293 1.00 79.88 98 GLN A CA 1
ATOM 808 C C . GLN A 1 98 ? 17.217 -6.303 -16.983 1.00 79.88 98 GLN A C 1
ATOM 810 O O . GLN A 1 98 ? 16.604 -5.417 -16.392 1.00 79.88 98 GLN A O 1
ATOM 815 N N . GLY A 1 99 ? 17.595 -6.173 -18.259 1.00 84.38 99 GLY A N 1
ATOM 816 C CA . GLY A 1 99 ? 17.342 -4.975 -19.060 1.00 84.38 99 GLY A CA 1
ATOM 817 C C . GLY A 1 99 ? 15.865 -4.612 -19.191 1.00 84.38 99 GLY A C 1
ATOM 818 O O . GLY A 1 99 ? 15.506 -3.447 -19.040 1.00 84.38 99 GLY A O 1
ATOM 819 N N . ALA A 1 100 ? 14.999 -5.608 -19.397 1.00 88.38 100 ALA A N 1
ATOM 820 C CA . ALA A 1 100 ? 13.555 -5.406 -19.524 1.00 88.38 100 ALA A CA 1
ATOM 821 C C . ALA A 1 100 ? 12.927 -4.878 -18.221 1.00 88.38 100 ALA A C 1
ATOM 823 O O . ALA A 1 100 ? 11.977 -4.103 -18.242 1.00 88.38 100 ALA A O 1
ATOM 824 N N . TRP A 1 101 ? 13.489 -5.255 -17.071 1.00 90.62 101 TRP A N 1
ATOM 825 C CA . TRP A 1 101 ? 13.052 -4.743 -15.773 1.00 90.62 101 TRP A CA 1
ATOM 826 C C . TRP A 1 101 ? 13.449 -3.284 -15.565 1.00 90.62 101 TRP A C 1
ATOM 828 O O . TRP A 1 101 ? 12.630 -2.489 -15.108 1.00 90.62 101 TRP A O 1
ATOM 838 N N . ILE A 1 102 ? 14.681 -2.912 -15.919 1.00 90.75 102 ILE A N 1
ATOM 839 C CA . ILE A 1 102 ? 15.170 -1.534 -15.767 1.00 90.75 102 ILE A CA 1
ATOM 840 C C . ILE A 1 102 ? 14.400 -0.584 -16.694 1.00 90.75 102 ILE A C 1
ATOM 842 O O . ILE A 1 102 ? 13.934 0.466 -16.255 1.00 90.75 102 ILE A O 1
ATOM 846 N N . THR A 1 103 ? 14.216 -0.966 -17.957 1.00 92.06 103 THR A N 1
ATOM 847 C CA . THR A 1 103 ? 13.455 -0.181 -18.946 1.00 92.06 103 THR A CA 1
ATOM 848 C C . THR A 1 103 ? 11.995 -0.020 -18.545 1.00 92.06 103 THR A C 1
ATOM 850 O O . THR A 1 103 ? 11.456 1.084 -18.607 1.00 92.06 103 THR A O 1
ATOM 853 N N . ALA A 1 104 ? 11.365 -1.084 -18.044 1.00 92.81 104 ALA A N 1
ATOM 854 C CA . ALA A 1 104 ? 10.014 -1.014 -17.507 1.00 92.81 104 ALA A CA 1
ATOM 855 C C . ALA A 1 104 ? 9.915 -0.116 -16.265 1.00 92.81 104 ALA A C 1
ATOM 857 O O . ALA A 1 104 ? 8.929 0.602 -16.123 1.00 92.81 104 ALA A O 1
ATOM 858 N N . ALA A 1 105 ? 10.932 -0.103 -15.394 1.00 93.25 105 ALA A N 1
ATOM 859 C CA . ALA A 1 105 ? 10.963 0.786 -14.231 1.00 93.25 105 ALA A CA 1
ATOM 860 C C . ALA A 1 105 ? 10.994 2.253 -14.675 1.00 93.25 105 ALA A C 1
ATOM 862 O O . ALA A 1 105 ? 10.217 3.074 -14.191 1.00 93.25 105 ALA A O 1
ATOM 863 N N . ILE A 1 106 ? 11.858 2.559 -15.646 1.00 93.50 106 ILE A N 1
ATOM 864 C CA . ILE A 1 106 ? 11.954 3.878 -16.272 1.00 93.50 106 ILE A CA 1
ATOM 865 C C . ILE A 1 106 ? 10.613 4.272 -16.900 1.00 93.50 106 ILE A C 1
ATOM 867 O O . ILE A 1 106 ? 10.154 5.391 -16.683 1.00 93.50 106 ILE A O 1
ATOM 871 N N . LEU A 1 107 ? 9.962 3.365 -17.638 1.00 93.75 107 LEU A N 1
ATOM 872 C CA . LEU A 1 107 ? 8.648 3.616 -18.232 1.00 93.75 107 LEU A CA 1
ATOM 873 C C . LEU A 1 107 ? 7.593 3.916 -17.157 1.00 93.75 107 LEU A C 1
ATOM 875 O O . LEU A 1 107 ? 6.849 4.884 -17.300 1.00 93.75 107 LEU A O 1
ATOM 879 N N . CYS A 1 108 ? 7.537 3.140 -16.072 1.00 92.69 108 CYS A N 1
ATOM 880 C CA . CYS A 1 108 ? 6.608 3.392 -14.969 1.00 92.69 108 CYS A CA 1
ATOM 881 C C . CYS A 1 108 ? 6.827 4.771 -14.336 1.00 92.69 108 CYS A C 1
ATOM 883 O O . CYS A 1 108 ? 5.860 5.489 -14.087 1.00 92.69 108 CYS A O 1
ATOM 885 N N . VAL A 1 109 ? 8.086 5.168 -14.120 1.00 92.19 109 VAL A N 1
ATOM 886 C CA . VAL A 1 109 ? 8.425 6.502 -13.598 1.00 92.19 109 VAL A CA 1
ATOM 887 C C . VAL A 1 109 ? 8.041 7.597 -14.594 1.00 92.19 109 VAL A C 1
ATOM 889 O O . VAL A 1 109 ? 7.487 8.614 -14.189 1.00 92.19 109 VAL A O 1
ATOM 892 N N . ALA A 1 110 ? 8.269 7.392 -15.892 1.00 90.75 110 ALA A N 1
ATOM 893 C CA . ALA A 1 110 ? 7.893 8.344 -16.935 1.00 90.75 110 ALA A CA 1
ATOM 894 C C . ALA A 1 110 ? 6.372 8.547 -17.027 1.00 90.75 110 ALA A C 1
ATOM 896 O O . ALA A 1 110 ? 5.901 9.678 -17.175 1.00 90.75 110 ALA A O 1
ATOM 897 N N . LEU A 1 111 ? 5.603 7.458 -16.931 1.00 90.62 111 LEU A N 1
ATOM 898 C CA . LEU A 1 111 ? 4.140 7.480 -16.939 1.00 90.62 111 LEU A CA 1
ATOM 899 C C . LEU A 1 111 ? 3.571 8.164 -15.692 1.00 90.62 111 LEU A C 1
ATOM 901 O O . LEU A 1 111 ? 2.586 8.889 -15.816 1.00 90.62 111 LEU A O 1
ATOM 905 N N . LEU A 1 112 ? 4.208 7.962 -14.533 1.00 90.38 112 LEU A N 1
ATOM 906 C CA . LEU A 1 112 ? 3.860 8.636 -13.283 1.00 90.38 112 LEU A 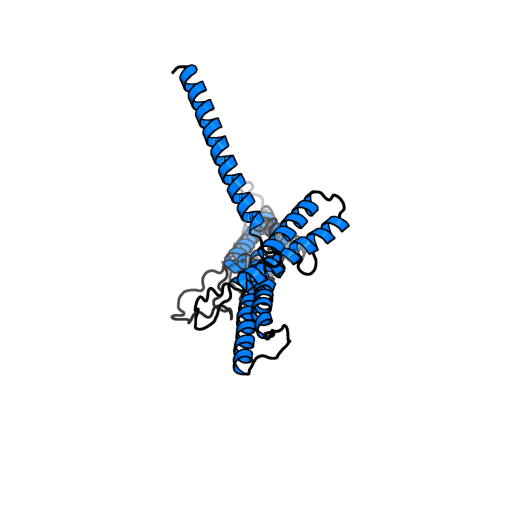CA 1
ATOM 907 C C . LEU A 1 112 ? 4.219 10.127 -13.315 1.00 90.38 112 LEU A C 1
ATOM 909 O O . LEU A 1 112 ? 3.422 10.965 -12.925 1.00 90.38 112 LEU A O 1
ATOM 913 N N . SER A 1 113 ? 5.402 10.481 -13.823 1.00 86.94 113 SER A N 1
ATOM 914 C CA . SER A 1 113 ? 5.891 11.867 -13.851 1.00 86.94 113 SER A CA 1
ATOM 915 C C . SER A 1 113 ? 5.074 12.795 -14.754 1.00 86.94 113 SER A C 1
ATOM 917 O O . SER A 1 113 ? 5.185 14.011 -14.611 1.00 86.94 113 SER A O 1
ATOM 919 N N . ASN A 1 114 ? 4.337 12.252 -15.722 1.00 83.88 114 ASN A N 1
ATOM 920 C CA . ASN A 1 114 ? 3.521 13.028 -16.657 1.00 83.88 114 ASN A CA 1
ATOM 921 C C . ASN A 1 114 ? 2.010 12.866 -16.400 1.00 83.88 114 ASN A C 1
ATOM 923 O O . ASN A 1 114 ? 1.228 13.292 -17.248 1.00 83.88 114 ASN A O 1
ATOM 927 N N . ASP A 1 115 ? 1.615 12.235 -15.282 1.00 81.94 115 ASP A N 1
ATOM 928 C CA . ASP A 1 115 ? 0.222 11.974 -14.882 1.00 81.94 115 ASP A CA 1
ATOM 929 C C . ASP A 1 115 ? -0.650 11.361 -15.998 1.00 81.94 115 ASP A C 1
ATOM 931 O O . ASP A 1 115 ? -1.839 11.652 -16.120 1.00 81.94 115 ASP A O 1
ATOM 935 N N . PHE A 1 116 ? -0.069 10.515 -16.858 1.00 73.94 116 PHE A N 1
ATOM 936 C CA . PHE A 1 116 ? -0.781 9.999 -18.033 1.00 73.94 116 PHE A CA 1
ATOM 937 C C . PHE A 1 116 ? -1.801 8.914 -17.684 1.00 73.94 116 PHE A C 1
ATOM 939 O O . PHE A 1 116 ? -2.987 9.038 -17.971 1.00 73.94 116 PHE A O 1
ATOM 946 N N . ILE A 1 117 ? -1.306 7.800 -17.141 1.00 76.56 117 ILE A N 1
ATOM 947 C CA . ILE A 1 117 ? -2.087 6.578 -16.866 1.00 76.56 117 ILE A CA 1
ATOM 948 C C . ILE A 1 117 ? -1.914 6.157 -15.406 1.00 76.56 117 ILE A C 1
ATOM 950 O O . ILE A 1 117 ? -2.833 5.620 -14.794 1.00 76.56 117 ILE A O 1
ATOM 954 N N . LEU A 1 118 ? -0.729 6.399 -14.845 1.00 81.88 118 LEU A N 1
ATOM 955 C CA . LEU A 1 118 ? -0.379 6.054 -13.477 1.00 81.88 118 LEU A CA 1
ATOM 956 C C . LEU A 1 118 ? -0.360 7.342 -12.664 1.00 81.88 118 LEU A C 1
ATOM 958 O O . LEU A 1 118 ? 0.472 8.202 -12.912 1.00 81.88 118 LEU A O 1
ATOM 962 N N . THR A 1 119 ? -1.277 7.472 -11.712 1.00 83.88 119 THR A N 1
ATOM 963 C CA . THR A 1 119 ? -1.350 8.629 -10.800 1.00 83.88 119 THR A CA 1
ATOM 964 C C . THR A 1 119 ? -0.829 8.293 -9.406 1.00 83.88 119 THR A C 1
ATOM 966 O O . THR A 1 119 ? -0.447 9.171 -8.640 1.00 83.88 119 THR A O 1
ATOM 969 N N . GLN A 1 120 ? -0.798 7.005 -9.061 1.00 88.75 120 GLN A N 1
ATOM 970 C CA . GLN A 1 120 ? -0.430 6.518 -7.737 1.00 88.75 120 GLN A CA 1
ATOM 971 C C . GLN A 1 120 ? 0.811 5.629 -7.808 1.00 88.75 120 GLN A C 1
ATOM 973 O O . GLN A 1 120 ? 0.910 4.741 -8.661 1.00 88.75 120 GLN A O 1
ATOM 978 N N . TRP A 1 121 ? 1.730 5.799 -6.857 1.00 88.56 121 TRP A N 1
ATOM 979 C CA . TRP A 1 121 ? 2.955 4.995 -6.765 1.00 88.56 121 TRP A CA 1
ATOM 980 C C . TRP A 1 121 ? 2.666 3.486 -6.670 1.00 88.56 121 TRP A C 1
ATOM 982 O O . TRP A 1 121 ? 3.344 2.671 -7.294 1.00 88.56 121 TRP A O 1
ATOM 992 N N . GLN A 1 122 ? 1.598 3.114 -5.961 1.00 88.94 122 GLN A N 1
ATOM 993 C CA . GLN A 1 122 ? 1.139 1.732 -5.808 1.00 88.94 122 GLN A CA 1
ATOM 994 C C . GLN A 1 122 ? 0.763 1.110 -7.162 1.00 88.94 122 GLN A C 1
ATOM 996 O O . GLN A 1 122 ? 1.129 -0.032 -7.453 1.00 88.94 122 GLN A O 1
ATOM 1001 N N . THR A 1 123 ? 0.077 1.873 -8.022 1.00 88.94 123 THR A N 1
ATOM 1002 C CA . THR A 1 123 ? -0.291 1.416 -9.372 1.00 88.94 123 THR A CA 1
ATOM 1003 C C . THR A 1 123 ? 0.936 1.258 -10.265 1.00 88.94 123 THR A C 1
ATOM 1005 O O . THR A 1 123 ? 1.031 0.273 -10.995 1.00 88.94 123 THR A O 1
ATOM 1008 N N . ALA A 1 124 ? 1.921 2.155 -10.146 1.00 91.19 124 ALA A N 1
ATOM 1009 C CA . ALA A 1 124 ? 3.161 2.085 -10.913 1.00 91.19 124 ALA A CA 1
ATOM 1010 C C . ALA A 1 124 ? 4.005 0.853 -10.554 1.00 91.19 124 ALA A C 1
ATOM 1012 O O . ALA A 1 124 ? 4.488 0.156 -11.449 1.00 91.19 124 ALA A O 1
ATOM 1013 N N . LEU A 1 125 ? 4.127 0.537 -9.261 1.00 92.00 125 LEU A N 1
ATOM 1014 C CA . LEU A 1 125 ? 4.830 -0.663 -8.801 1.00 92.00 125 LEU A CA 1
ATOM 1015 C C . LEU A 1 125 ? 4.097 -1.957 -9.175 1.00 92.00 125 LEU A C 1
ATOM 1017 O O . LEU A 1 125 ? 4.742 -2.948 -9.503 1.00 92.00 125 LEU A O 1
ATOM 1021 N N . THR A 1 126 ? 2.763 -1.943 -9.191 1.00 93.06 126 THR A N 1
ATOM 1022 C CA . THR A 1 126 ? 1.962 -3.105 -9.610 1.00 93.06 126 THR A CA 1
ATOM 1023 C C . THR A 1 126 ? 2.043 -3.342 -11.123 1.00 93.06 126 THR A C 1
ATOM 1025 O O . THR A 1 126 ? 2.098 -4.486 -11.570 1.00 93.06 126 THR A O 1
ATOM 1028 N N . ALA A 1 127 ? 2.093 -2.276 -11.929 1.00 92.94 127 ALA A N 1
ATOM 1029 C CA . ALA A 1 127 ? 2.202 -2.367 -13.386 1.00 92.94 127 ALA A CA 1
ATOM 1030 C C . ALA A 1 127 ? 3.628 -2.685 -13.873 1.00 92.94 127 ALA A C 1
ATOM 1032 O O . ALA A 1 127 ? 3.804 -3.188 -14.984 1.00 92.94 127 ALA A O 1
ATOM 1033 N N . TRP A 1 128 ? 4.648 -2.421 -13.052 1.00 94.19 128 TRP A N 1
ATOM 1034 C CA . TRP A 1 128 ? 6.054 -2.581 -13.424 1.00 94.19 128 TRP A CA 1
ATOM 1035 C C . TRP A 1 128 ? 6.406 -3.989 -13.947 1.00 94.19 128 TRP A C 1
ATOM 1037 O O . TRP A 1 128 ? 6.942 -4.073 -15.058 1.00 94.19 128 TRP A O 1
ATOM 1047 N N . PRO A 1 129 ? 6.049 -5.101 -13.272 1.00 94.31 129 PRO A N 1
ATOM 1048 C CA . PRO A 1 129 ? 6.305 -6.440 -13.805 1.00 94.31 129 PRO A CA 1
ATOM 1049 C C . PRO A 1 129 ? 5.611 -6.701 -15.150 1.00 94.31 129 PRO A C 1
ATOM 1051 O O . PRO A 1 129 ? 6.169 -7.384 -16.005 1.00 94.31 129 PRO A O 1
ATOM 1054 N N . ILE A 1 130 ? 4.420 -6.137 -15.373 1.00 93.88 130 ILE A N 1
ATOM 1055 C CA . ILE A 1 130 ? 3.666 -6.312 -16.624 1.00 93.88 130 ILE A CA 1
ATOM 1056 C C . ILE A 1 130 ? 4.404 -5.634 -17.781 1.00 93.88 130 ILE A C 1
ATOM 1058 O O . ILE A 1 130 ? 4.614 -6.249 -18.827 1.00 93.88 130 ILE A O 1
ATOM 1062 N N . PHE A 1 131 ? 4.862 -4.395 -17.589 1.00 93.44 131 PHE A N 1
ATOM 1063 C CA . PHE A 1 131 ? 5.681 -3.712 -18.590 1.00 93.44 131 PHE A CA 1
ATOM 1064 C C . PHE A 1 131 ? 7.015 -4.427 -18.824 1.00 93.44 131 PHE A C 1
ATOM 1066 O O . PHE A 1 131 ? 7.439 -4.544 -19.971 1.00 93.44 131 PHE A O 1
ATOM 1073 N N . ALA A 1 132 ? 7.639 -4.980 -17.779 1.00 92.75 132 ALA A N 1
ATOM 1074 C CA . ALA A 1 132 ? 8.860 -5.774 -17.926 1.00 92.75 132 ALA A CA 1
ATOM 1075 C C . ALA A 1 132 ? 8.625 -7.017 -18.798 1.00 92.75 132 ALA A C 1
ATOM 1077 O O . ALA A 1 132 ? 9.448 -7.333 -19.658 1.00 92.75 132 ALA A O 1
ATOM 1078 N N . ALA A 1 133 ? 7.470 -7.673 -18.655 1.00 91.88 133 ALA A N 1
ATOM 1079 C CA . ALA A 1 133 ? 7.087 -8.782 -19.522 1.00 91.88 133 ALA A CA 1
ATOM 1080 C C . ALA A 1 133 ? 6.937 -8.347 -20.986 1.00 91.88 133 ALA A C 1
ATOM 1082 O O . ALA A 1 133 ? 7.411 -9.044 -21.881 1.00 91.88 133 ALA A O 1
ATOM 1083 N N . LEU A 1 134 ? 6.316 -7.188 -21.235 1.00 91.12 134 LEU A N 1
ATOM 1084 C CA . LEU A 1 134 ? 6.155 -6.636 -22.584 1.00 91.12 134 LEU A CA 1
ATOM 1085 C C . LEU A 1 134 ? 7.510 -6.330 -23.233 1.00 91.12 134 LEU A C 1
ATOM 1087 O O . LEU A 1 134 ? 7.735 -6.732 -24.376 1.00 91.12 134 LEU A O 1
ATOM 1091 N N . PHE A 1 135 ? 8.428 -5.694 -22.497 1.00 89.88 135 PHE A N 1
ATOM 1092 C CA . PHE A 1 135 ? 9.772 -5.400 -22.998 1.00 89.88 135 PHE A CA 1
ATOM 1093 C C . PHE A 1 135 ? 10.598 -6.670 -23.254 1.00 89.88 135 PHE A C 1
ATOM 1095 O O . PHE A 1 135 ? 11.307 -6.763 -24.250 1.00 89.88 135 PHE A O 1
ATOM 1102 N N . ALA A 1 136 ? 10.458 -7.696 -22.414 1.00 87.81 136 ALA A N 1
ATOM 1103 C CA . ALA A 1 136 ? 11.135 -8.974 -22.633 1.00 87.81 136 ALA A CA 1
ATOM 1104 C C . ALA A 1 136 ? 10.524 -9.795 -23.790 1.00 87.81 136 ALA A C 1
ATOM 1106 O O . ALA A 1 136 ? 11.212 -10.598 -24.430 1.00 87.81 136 ALA A O 1
ATOM 1107 N N . ALA A 1 137 ? 9.228 -9.616 -24.064 1.00 87.75 137 ALA A N 1
ATOM 1108 C CA . ALA A 1 137 ? 8.500 -10.356 -25.089 1.00 87.75 137 ALA A CA 1
ATOM 1109 C C . ALA A 1 137 ? 8.664 -9.760 -26.494 1.00 87.75 137 ALA A C 1
ATOM 1111 O O . ALA A 1 137 ? 8.816 -10.517 -27.456 1.00 87.75 137 ALA A O 1
ATOM 1112 N N . TYR A 1 138 ? 8.664 -8.427 -26.632 1.00 87.06 138 TYR A N 1
ATOM 1113 C CA . TYR A 1 138 ? 8.684 -7.766 -27.942 1.00 87.06 138 TYR A CA 1
ATOM 1114 C C . TYR A 1 138 ? 9.833 -8.204 -28.878 1.00 87.06 138 TYR A C 1
ATOM 1116 O O . TYR A 1 138 ? 9.544 -8.424 -30.061 1.00 87.06 138 TYR A O 1
ATOM 1124 N N . PRO A 1 139 ? 11.100 -8.406 -28.435 1.00 83.31 139 PRO A N 1
ATOM 1125 C CA . PRO A 1 139 ? 12.174 -8.752 -29.364 1.00 83.31 139 PRO A CA 1
ATOM 1126 C C . PRO A 1 139 ? 11.984 -10.143 -29.979 1.00 83.31 139 PRO A C 1
ATOM 1128 O O . PRO A 1 139 ? 12.507 -10.411 -31.056 1.00 83.31 139 PRO A O 1
ATOM 1131 N N . GLN A 1 140 ? 11.195 -11.023 -29.354 1.00 82.50 140 GLN A N 1
ATOM 1132 C CA . GLN A 1 140 ? 10.915 -12.361 -29.884 1.00 82.50 140 GLN A CA 1
ATOM 1133 C C . GLN A 1 140 ? 9.978 -12.346 -31.100 1.00 82.50 140 GLN A C 1
ATOM 1135 O O . GLN A 1 140 ? 9.937 -13.314 -31.862 1.00 82.50 140 GLN A O 1
ATOM 1140 N N . PHE A 1 141 ? 9.240 -11.251 -31.302 1.00 84.06 141 PHE A N 1
ATOM 1141 C CA . PHE A 1 141 ? 8.383 -11.047 -32.472 1.00 84.06 141 PHE A CA 1
ATOM 1142 C C . PHE A 1 141 ? 9.127 -10.393 -33.647 1.00 84.06 141 PHE A C 1
ATOM 1144 O O . PHE A 1 141 ? 8.614 -10.378 -34.772 1.00 84.06 141 PHE A O 1
ATOM 1151 N N . LEU A 1 142 ? 10.338 -9.876 -33.410 1.00 82.19 142 LEU A N 1
ATOM 1152 C CA . LEU A 1 142 ? 11.165 -9.220 -34.417 1.00 82.19 142 LEU A CA 1
ATOM 1153 C C . LEU A 1 142 ? 12.115 -10.227 -35.073 1.00 82.19 142 LEU A C 1
ATOM 1155 O O . LEU A 1 142 ? 13.015 -10.777 -34.441 1.00 82.19 142 LEU A O 1
ATOM 1159 N N . ARG A 1 143 ? 11.944 -10.457 -36.378 1.00 73.50 143 ARG A N 1
ATOM 1160 C CA . ARG A 1 143 ? 12.894 -11.240 -37.183 1.00 73.50 143 ARG A CA 1
ATOM 1161 C C . ARG A 1 143 ? 14.008 -10.350 -37.749 1.00 73.50 143 ARG A C 1
ATOM 1163 O O . ARG A 1 143 ? 13.793 -9.145 -37.921 1.00 73.50 143 ARG A O 1
ATOM 1170 N N . PRO A 1 144 ? 15.173 -10.928 -38.115 1.00 69.75 144 PRO A N 1
ATOM 1171 C CA . PRO A 1 144 ? 16.207 -10.208 -38.855 1.00 69.75 144 PRO A CA 1
ATOM 1172 C C . PRO A 1 144 ? 15.596 -9.499 -40.075 1.00 69.75 144 PRO A C 1
ATOM 1174 O O . PRO A 1 144 ? 14.898 -10.127 -40.873 1.00 69.75 144 PRO A O 1
ATOM 1177 N N . GLY A 1 145 ? 15.812 -8.185 -40.188 1.00 70.25 145 GLY A N 1
ATOM 1178 C CA . GLY A 1 145 ? 15.203 -7.344 -41.229 1.00 70.25 145 GLY A CA 1
ATOM 1179 C C . GLY A 1 145 ? 13.886 -6.654 -40.846 1.00 70.25 145 GLY A C 1
ATOM 1180 O O . GLY A 1 145 ? 13.121 -6.315 -41.746 1.00 70.25 145 GLY A O 1
ATOM 1181 N N . LEU A 1 146 ? 13.607 -6.452 -39.547 1.00 71.06 146 LEU A N 1
ATOM 1182 C CA . LEU A 1 146 ? 12.434 -5.713 -39.033 1.00 71.06 146 LEU A CA 1
ATOM 1183 C C . LEU A 1 146 ? 11.073 -6.294 -39.470 1.00 71.06 146 LEU A C 1
ATOM 1185 O O . LEU A 1 146 ? 10.055 -5.604 -39.501 1.00 71.06 146 LEU A O 1
ATOM 1189 N N . ARG A 1 147 ? 11.029 -7.586 -39.804 1.00 78.25 147 ARG A N 1
ATOM 1190 C CA . ARG A 1 147 ? 9.778 -8.261 -40.165 1.00 78.25 147 ARG A CA 1
ATOM 1191 C C . ARG A 1 147 ? 9.112 -8.810 -38.912 1.00 78.25 147 ARG A C 1
ATOM 1193 O O . ARG A 1 147 ? 9.716 -9.605 -38.192 1.00 78.25 147 ARG A O 1
ATOM 1200 N N . TRP A 1 148 ? 7.856 -8.428 -38.698 1.00 79.88 148 TRP A N 1
ATOM 1201 C CA . TRP A 1 148 ? 7.005 -9.039 -37.683 1.00 79.88 148 TRP A CA 1
ATOM 1202 C C . TRP A 1 148 ? 6.756 -10.500 -38.046 1.00 79.88 148 TRP A C 1
ATOM 1204 O O . TRP A 1 148 ? 6.293 -10.813 -39.144 1.00 79.88 148 TRP A O 1
ATOM 1214 N N . GLY A 1 149 ? 7.092 -11.407 -37.138 1.00 80.56 149 GLY A N 1
ATOM 1215 C CA . GLY A 1 149 ? 6.885 -12.831 -37.341 1.00 80.56 149 GLY A CA 1
ATOM 1216 C C . GLY A 1 149 ? 6.471 -13.505 -36.050 1.00 80.56 149 GLY A C 1
ATOM 1217 O O . GLY A 1 149 ? 7.008 -13.210 -34.988 1.00 80.56 149 GLY A O 1
ATOM 1218 N N . LEU A 1 150 ? 5.534 -14.448 -36.141 1.00 82.12 150 LEU A N 1
ATOM 1219 C CA . LEU A 1 150 ? 5.181 -15.238 -34.972 1.00 82.12 150 LEU A CA 1
ATOM 1220 C C . LEU A 1 150 ? 6.368 -16.130 -34.565 1.00 82.12 150 LEU A C 1
ATOM 1222 O O . LEU A 1 150 ? 7.005 -16.734 -35.447 1.00 82.12 150 LEU A O 1
ATOM 1226 N N . PRO A 1 151 ? 6.640 -16.252 -33.253 1.00 81.06 151 PRO A N 1
ATOM 1227 C CA . PRO A 1 151 ? 7.626 -17.189 -32.741 1.00 81.06 151 PRO A CA 1
ATOM 1228 C C . PRO A 1 151 ? 7.172 -18.635 -32.990 1.00 81.06 151 PRO A C 1
ATOM 1230 O O . PRO A 1 151 ? 5.975 -18.928 -33.140 1.00 81.06 151 PRO A O 1
ATOM 1233 N N . GLY A 1 152 ? 8.147 -19.546 -33.059 1.00 83.25 152 GLY A N 1
ATOM 1234 C CA . GLY A 1 152 ? 7.904 -20.987 -33.178 1.00 83.25 152 GLY A CA 1
ATOM 1235 C C . GLY A 1 152 ? 7.167 -21.557 -31.961 1.00 83.25 152 GLY A C 1
ATOM 1236 O O . GLY A 1 152 ? 7.050 -20.892 -30.935 1.00 83.25 152 GLY A O 1
ATOM 1237 N N . ALA A 1 153 ? 6.674 -22.796 -32.056 1.00 80.50 153 ALA A N 1
ATOM 1238 C CA . ALA A 1 153 ? 5.843 -23.409 -31.012 1.00 80.50 153 ALA A CA 1
ATOM 1239 C C . ALA A 1 153 ? 6.504 -23.416 -29.617 1.00 80.50 153 ALA A C 1
ATOM 1241 O O . ALA A 1 153 ? 5.850 -23.051 -28.644 1.00 80.50 153 ALA A O 1
ATOM 1242 N N . ALA A 1 154 ? 7.802 -23.733 -29.533 1.00 79.62 154 ALA A N 1
ATOM 1243 C CA . ALA A 1 154 ? 8.561 -23.683 -28.278 1.00 79.62 154 ALA A CA 1
ATOM 1244 C C . ALA A 1 154 ? 8.673 -22.252 -27.713 1.00 79.62 154 ALA A C 1
ATOM 1246 O O . ALA A 1 154 ? 8.380 -22.021 -26.546 1.00 79.62 154 ALA A O 1
ATOM 1247 N N . GLY A 1 155 ? 8.975 -21.259 -28.560 1.00 81.38 155 GLY A N 1
ATOM 1248 C CA . GLY A 1 155 ? 9.059 -19.855 -28.131 1.00 81.38 155 GLY A CA 1
ATOM 1249 C C . GLY A 1 155 ? 7.722 -19.278 -27.650 1.00 81.38 155 GLY A C 1
ATOM 1250 O O . GLY A 1 155 ? 7.697 -18.394 -26.803 1.00 81.38 155 GLY A O 1
ATOM 1251 N N . ARG A 1 156 ? 6.587 -19.803 -28.133 1.00 85.50 156 ARG A N 1
ATOM 1252 C CA . ARG A 1 156 ? 5.260 -19.410 -27.629 1.00 85.50 156 ARG A CA 1
ATOM 1253 C C . ARG A 1 156 ? 5.029 -19.877 -26.193 1.00 85.50 156 ARG A C 1
ATOM 1255 O O . ARG A 1 156 ? 4.453 -19.125 -25.417 1.00 85.50 156 ARG A O 1
ATOM 1262 N N . GLN A 1 157 ? 5.463 -21.090 -25.847 1.00 86.75 157 GLN A N 1
ATOM 1263 C CA . GLN A 1 157 ? 5.346 -21.605 -24.479 1.00 86.75 157 GLN A CA 1
ATOM 1264 C C . GLN A 1 157 ? 6.208 -20.785 -23.514 1.00 86.75 157 GLN A C 1
ATOM 1266 O O . GLN A 1 157 ? 5.709 -20.366 -22.470 1.00 86.75 157 GLN A O 1
ATOM 1271 N N . ASP A 1 158 ? 7.442 -20.466 -23.913 1.00 84.69 158 ASP A N 1
ATOM 1272 C CA . ASP A 1 158 ? 8.343 -19.615 -23.129 1.00 84.69 158 ASP A CA 1
ATOM 1273 C C . ASP A 1 158 ? 7.753 -18.216 -22.892 1.00 84.69 158 ASP A C 1
ATOM 1275 O O . ASP A 1 158 ? 7.828 -17.698 -21.780 1.00 84.69 158 ASP A O 1
ATOM 1279 N N . LEU A 1 159 ? 7.113 -17.614 -23.904 1.00 86.62 159 LEU A N 1
ATOM 1280 C CA . LEU A 1 159 ? 6.438 -16.317 -23.772 1.00 86.62 159 LEU A CA 1
ATOM 1281 C C . LEU A 1 159 ? 5.246 -16.361 -22.819 1.00 86.62 159 LEU A C 1
ATOM 1283 O O . LEU A 1 159 ? 5.100 -15.469 -21.985 1.00 86.62 159 LEU A O 1
ATOM 1287 N N . VAL A 1 160 ? 4.392 -17.383 -22.934 1.00 89.25 160 VAL A N 1
ATOM 1288 C CA . VAL A 1 160 ? 3.236 -17.541 -22.040 1.00 89.25 160 VAL A CA 1
ATOM 1289 C C . VAL A 1 160 ? 3.711 -17.690 -20.602 1.00 89.25 160 VAL A C 1
ATOM 1291 O O . VAL A 1 160 ? 3.195 -17.016 -19.713 1.00 89.25 160 VAL A O 1
ATOM 1294 N N . LEU A 1 161 ? 4.728 -18.520 -20.374 1.00 88.50 161 LEU A N 1
ATOM 1295 C CA . LEU A 1 161 ? 5.281 -18.720 -19.044 1.00 88.50 161 LEU A CA 1
ATOM 1296 C C . LEU A 1 161 ? 5.924 -17.434 -18.512 1.00 88.50 161 LEU A C 1
ATOM 1298 O O . LEU A 1 161 ? 5.665 -17.052 -17.372 1.00 88.50 161 LEU A O 1
ATOM 1302 N N . LEU A 1 162 ? 6.684 -16.716 -19.342 1.00 87.88 162 LEU A N 1
ATOM 1303 C CA . LEU A 1 162 ? 7.260 -15.421 -18.986 1.00 87.88 162 LEU A CA 1
ATOM 1304 C C . LEU A 1 162 ? 6.176 -14.430 -18.545 1.00 87.88 162 LEU A C 1
ATOM 1306 O O . LEU A 1 162 ? 6.307 -13.828 -17.479 1.00 87.88 162 LEU A O 1
ATOM 1310 N N . VAL A 1 163 ? 5.091 -14.289 -19.309 1.00 90.31 163 VAL A N 1
ATOM 1311 C CA . VAL A 1 163 ? 3.974 -13.396 -18.961 1.00 90.31 163 VAL A CA 1
ATOM 1312 C C . VAL A 1 163 ? 3.289 -13.842 -17.669 1.00 90.31 163 VAL A C 1
ATOM 1314 O O . VAL A 1 163 ? 3.029 -13.004 -16.808 1.00 90.31 163 VAL A O 1
ATOM 1317 N N . LEU A 1 164 ? 3.046 -15.143 -17.491 1.00 92.25 164 LEU A N 1
ATOM 1318 C CA . LEU A 1 164 ? 2.424 -15.681 -16.277 1.00 92.25 164 LEU A CA 1
ATOM 1319 C C . LEU A 1 164 ? 3.266 -15.412 -15.028 1.00 92.25 164 LEU A C 1
ATOM 1321 O O . LEU A 1 164 ? 2.717 -15.008 -14.008 1.00 92.25 164 LEU A O 1
ATOM 1325 N N . VAL A 1 165 ? 4.589 -15.575 -15.102 1.00 91.00 165 VAL A N 1
ATOM 1326 C CA . VAL A 1 165 ? 5.492 -15.291 -13.975 1.00 91.00 165 VAL A CA 1
ATOM 1327 C C . VAL A 1 165 ? 5.458 -13.809 -13.607 1.00 91.00 165 VAL A C 1
ATOM 1329 O O . VAL A 1 165 ? 5.341 -13.470 -12.432 1.00 91.00 165 VAL A O 1
ATOM 1332 N N . HIS A 1 166 ? 5.505 -12.912 -14.590 1.00 91.56 166 HIS A N 1
ATOM 1333 C CA . HIS A 1 166 ? 5.432 -11.475 -14.320 1.00 91.56 166 HIS A CA 1
ATOM 1334 C C . HIS A 1 166 ? 4.050 -11.052 -13.805 1.00 91.56 166 HIS A C 1
ATOM 1336 O O . HIS A 1 166 ? 3.965 -10.211 -12.913 1.00 91.56 166 HIS A O 1
ATOM 1342 N N . CYS A 1 167 ? 2.974 -11.662 -14.308 1.00 93.31 167 CYS A N 1
ATOM 1343 C CA . CYS A 1 167 ? 1.620 -11.451 -13.804 1.00 93.31 167 CYS A CA 1
ATOM 1344 C C . CYS A 1 167 ? 1.489 -11.929 -12.353 1.00 93.31 167 CYS A C 1
ATOM 1346 O O . CYS A 1 167 ? 0.968 -11.196 -11.520 1.00 93.31 167 CYS A O 1
ATOM 1348 N N . LEU A 1 168 ? 2.056 -13.091 -12.015 1.00 94.50 168 LEU A N 1
ATOM 1349 C CA . LEU A 1 168 ? 2.108 -13.587 -10.642 1.00 94.50 168 LEU A CA 1
ATOM 1350 C C . LEU A 1 168 ? 2.844 -12.605 -9.719 1.00 94.50 168 LEU A C 1
ATOM 1352 O O . LEU A 1 168 ? 2.358 -12.311 -8.630 1.00 94.50 168 LEU A O 1
ATOM 1356 N N . ILE A 1 169 ? 3.983 -12.057 -10.156 1.00 92.44 169 ILE A N 1
ATOM 1357 C CA . ILE A 1 169 ? 4.714 -11.036 -9.390 1.00 92.44 169 ILE A CA 1
ATOM 1358 C C . ILE A 1 169 ? 3.873 -9.758 -9.229 1.00 92.44 169 ILE A C 1
ATOM 1360 O O . ILE A 1 169 ? 3.820 -9.197 -8.136 1.00 92.44 169 ILE A O 1
ATOM 1364 N N . ALA A 1 170 ? 3.172 -9.315 -10.276 1.00 94.00 170 ALA A N 1
ATOM 1365 C CA . ALA A 1 170 ? 2.251 -8.180 -10.188 1.00 94.00 170 ALA A CA 1
ATOM 1366 C C . ALA A 1 170 ? 1.118 -8.440 -9.180 1.00 94.00 170 ALA A C 1
ATOM 1368 O O . ALA A 1 170 ? 0.822 -7.574 -8.357 1.00 94.00 170 ALA A O 1
ATOM 1369 N N . CYS A 1 171 ? 0.543 -9.648 -9.168 1.00 93.94 171 CYS A N 1
ATOM 1370 C CA . CYS A 1 171 ? -0.450 -10.051 -8.173 1.00 93.94 171 CYS A CA 1
ATOM 1371 C C . CYS A 1 171 ? 0.115 -10.003 -6.748 1.00 93.94 171 CYS A C 1
ATOM 1373 O O . CYS A 1 171 ? -0.579 -9.549 -5.842 1.00 93.94 171 CYS A O 1
ATOM 1375 N N . TRP A 1 172 ? 1.371 -10.409 -6.542 1.00 94.06 172 TRP A N 1
ATOM 1376 C CA . TRP A 1 172 ? 2.034 -10.295 -5.240 1.00 94.06 172 TRP A CA 1
ATOM 1377 C C . TRP A 1 172 ? 2.202 -8.844 -4.787 1.00 94.06 172 TRP A C 1
ATOM 1379 O O . TRP A 1 172 ? 1.928 -8.541 -3.625 1.00 94.06 172 TRP A O 1
ATOM 1389 N N . PHE A 1 173 ? 2.595 -7.935 -5.685 1.00 92.00 173 PHE A N 1
ATOM 1390 C CA . PHE A 1 173 ? 2.659 -6.505 -5.367 1.00 92.00 173 PHE A CA 1
ATOM 1391 C C . PHE A 1 173 ? 1.281 -5.937 -5.025 1.00 92.00 173 PHE A C 1
ATOM 1393 O O . PHE A 1 173 ? 1.129 -5.271 -4.002 1.00 92.00 173 PHE A O 1
ATOM 1400 N N . GLN A 1 174 ? 0.266 -6.244 -5.834 1.00 92.12 174 GLN A N 1
ATOM 1401 C CA . GLN A 1 174 ? -1.104 -5.802 -5.583 1.00 92.12 174 GLN A CA 1
ATOM 1402 C C . GLN A 1 174 ? -1.618 -6.312 -4.235 1.00 92.12 174 GLN A C 1
ATOM 1404 O O . GLN A 1 174 ? -2.191 -5.549 -3.458 1.00 92.12 174 GLN A O 1
ATOM 1409 N N . PHE A 1 175 ? -1.379 -7.590 -3.942 1.00 89.88 175 PHE A N 1
ATOM 1410 C CA . PHE A 1 175 ? -1.735 -8.200 -2.670 1.00 89.88 175 PHE A CA 1
ATOM 1411 C C . PHE A 1 175 ? -1.025 -7.508 -1.502 1.00 89.88 175 PHE A C 1
ATOM 1413 O O . PHE A 1 175 ? -1.674 -7.151 -0.521 1.00 89.88 175 PHE A O 1
ATOM 1420 N N . HIS A 1 176 ? 0.279 -7.242 -1.623 1.00 89.44 176 HIS A N 1
ATOM 1421 C CA . HIS A 1 176 ? 1.042 -6.530 -0.601 1.00 89.44 176 HIS A CA 1
ATOM 1422 C C . HIS A 1 176 ? 0.450 -5.148 -0.299 1.00 89.44 176 HIS A C 1
ATOM 1424 O O . HIS A 1 176 ? 0.204 -4.839 0.864 1.00 89.44 176 HIS A O 1
ATOM 1430 N N . PHE A 1 177 ? 0.169 -4.331 -1.320 1.00 88.75 177 PHE A N 1
ATOM 1431 C CA . PHE A 1 177 ? -0.410 -3.000 -1.105 1.00 88.75 177 PHE A CA 1
ATOM 1432 C C . PHE A 1 177 ? -1.827 -3.053 -0.543 1.00 88.75 177 PHE A C 1
ATOM 1434 O O . PHE A 1 177 ? -2.169 -2.233 0.306 1.00 88.75 177 PHE A O 1
ATOM 1441 N N . LEU A 1 178 ? -2.635 -4.025 -0.971 1.00 86.75 178 LEU A N 1
ATOM 1442 C CA . LEU A 1 178 ? -3.978 -4.222 -0.435 1.00 86.75 178 LEU A CA 1
ATOM 1443 C C . LEU A 1 178 ? -3.923 -4.555 1.058 1.00 86.75 178 LEU A C 1
ATOM 1445 O O . LEU A 1 178 ? -4.636 -3.939 1.845 1.00 86.75 178 LEU A O 1
ATOM 1449 N N . ILE A 1 179 ? -3.055 -5.487 1.457 1.00 83.75 179 ILE A N 1
ATOM 1450 C CA . ILE A 1 179 ? -2.886 -5.863 2.862 1.00 83.75 179 ILE A CA 1
ATOM 1451 C C . ILE A 1 179 ? -2.339 -4.693 3.677 1.00 83.75 179 ILE A C 1
ATOM 1453 O O . ILE A 1 179 ? -2.905 -4.387 4.719 1.00 83.75 179 ILE A O 1
ATOM 1457 N N . GLN A 1 180 ? -1.303 -3.998 3.204 1.00 81.69 180 GLN A N 1
ATOM 1458 C CA . GLN A 1 180 ? -0.748 -2.840 3.915 1.00 81.69 180 GLN A CA 1
ATOM 1459 C C . GLN A 1 180 ? -1.784 -1.726 4.101 1.00 81.69 180 GLN A C 1
ATOM 1461 O O . GLN A 1 180 ? -1.891 -1.174 5.192 1.00 81.69 180 GLN A O 1
ATOM 1466 N N . GLY A 1 181 ? -2.589 -1.437 3.072 1.00 80.44 181 GLY A N 1
ATOM 1467 C CA . GLY A 1 181 ? -3.684 -0.472 3.177 1.00 80.44 181 GLY A CA 1
ATOM 1468 C C . GLY A 1 181 ? -4.710 -0.888 4.231 1.00 80.44 181 GLY A C 1
ATOM 1469 O O . GLY A 1 181 ? -5.033 -0.112 5.122 1.00 80.44 181 GLY A O 1
ATOM 1470 N N . ARG A 1 182 ? -5.149 -2.152 4.204 1.00 77.75 182 ARG A N 1
ATOM 1471 C CA . ARG A 1 182 ? -6.103 -2.671 5.196 1.00 77.75 182 ARG A CA 1
ATOM 1472 C C . ARG A 1 182 ? -5.540 -2.718 6.615 1.00 77.75 182 ARG A C 1
ATOM 1474 O O . ARG A 1 182 ? -6.293 -2.503 7.553 1.00 77.75 182 ARG A O 1
ATOM 1481 N N . LEU A 1 183 ? -4.249 -2.989 6.788 1.00 75.56 183 LEU A N 1
ATOM 1482 C CA . LEU A 1 183 ? -3.589 -2.978 8.098 1.00 75.56 183 LEU A CA 1
ATOM 1483 C C . LEU A 1 183 ? -3.438 -1.561 8.661 1.00 75.56 183 LEU A C 1
ATOM 1485 O O . LEU A 1 183 ? -3.504 -1.398 9.875 1.00 75.56 183 LEU A O 1
ATOM 1489 N N . ALA A 1 184 ? -3.252 -0.555 7.803 1.00 74.25 184 ALA A N 1
ATOM 1490 C CA . ALA A 1 184 ? -3.229 0.843 8.225 1.00 74.25 184 ALA A CA 1
ATOM 1491 C C . ALA A 1 184 ? -4.607 1.307 8.726 1.00 74.25 184 ALA A C 1
ATOM 1493 O O . ALA A 1 184 ? -4.681 1.999 9.738 1.00 74.25 184 ALA A O 1
ATOM 1494 N N . ASP A 1 185 ? -5.683 0.878 8.058 1.00 71.12 185 ASP A N 1
ATOM 1495 C CA . ASP A 1 185 ? -7.060 1.195 8.460 1.00 71.12 185 ASP A CA 1
ATOM 1496 C C . ASP A 1 185 ? -7.498 0.438 9.730 1.00 71.12 185 ASP A C 1
ATOM 1498 O O . ASP A 1 185 ? -8.366 0.902 10.469 1.00 71.12 185 ASP A O 1
ATOM 1502 N N . TYR A 1 186 ? -6.916 -0.742 9.971 1.00 70.25 186 TYR A N 1
ATOM 1503 C CA . TYR A 1 186 ? -7.335 -1.683 11.010 1.00 70.25 186 TYR A CA 1
ATOM 1504 C C . TYR A 1 186 ? -6.133 -2.283 11.766 1.00 70.25 186 TYR A C 1
ATOM 1506 O O . TYR A 1 186 ? -5.853 -3.484 11.637 1.00 70.25 186 TYR A O 1
ATOM 1514 N N . PRO A 1 187 ? -5.405 -1.492 12.574 1.00 66.94 187 PRO A N 1
ATOM 1515 C CA . PRO A 1 187 ? -4.229 -1.969 13.296 1.00 66.94 187 PRO A CA 1
ATOM 1516 C C . PRO A 1 187 ? -4.530 -3.111 14.279 1.00 66.94 187 PRO A C 1
ATOM 1518 O O . PRO A 1 187 ? -3.637 -3.918 14.545 1.00 66.94 187 PRO A O 1
ATOM 1521 N N . TYR A 1 188 ? -5.770 -3.277 14.764 1.00 64.94 188 TYR A N 1
ATOM 1522 C CA . TYR A 1 188 ? -6.134 -4.457 15.571 1.00 64.94 188 TYR A CA 1
ATOM 1523 C C . TYR A 1 188 ? -5.953 -5.791 14.820 1.00 64.94 188 TYR A C 1
ATOM 1525 O O . TYR A 1 188 ? -5.725 -6.815 15.470 1.00 64.94 188 TYR A O 1
ATOM 1533 N N . LEU A 1 189 ? -6.000 -5.808 13.476 1.00 66.94 189 LEU A N 1
ATOM 1534 C CA . LEU A 1 189 ? -5.769 -7.022 12.681 1.00 66.94 189 LEU A CA 1
ATOM 1535 C C . LEU A 1 189 ? -4.338 -7.549 12.831 1.00 66.94 189 LEU A C 1
ATOM 1537 O O . LEU A 1 189 ? -4.141 -8.758 12.764 1.00 66.94 189 LEU A O 1
ATOM 1541 N N . LEU A 1 190 ? -3.351 -6.682 13.089 1.00 63.31 190 LEU A N 1
ATOM 1542 C CA . LEU A 1 190 ? -1.959 -7.094 13.335 1.00 63.31 190 LEU A CA 1
ATOM 1543 C C . LEU A 1 190 ? -1.825 -7.980 14.577 1.00 63.31 190 LEU A C 1
ATOM 1545 O O . LEU A 1 190 ? -0.946 -8.836 14.639 1.00 63.31 190 LEU A O 1
ATOM 1549 N N . ASN A 1 191 ? -2.704 -7.766 15.556 1.00 58.50 191 ASN A N 1
ATOM 1550 C CA . ASN A 1 191 ? -2.695 -8.448 16.844 1.00 58.50 191 ASN A CA 1
ATOM 1551 C C . ASN A 1 191 ? -3.803 -9.503 16.965 1.00 58.50 191 ASN A C 1
ATOM 1553 O O . ASN A 1 191 ? -4.037 -10.010 18.068 1.00 58.50 191 ASN A O 1
ATOM 1557 N N . ASN A 1 192 ? -4.515 -9.796 15.873 1.00 59.34 192 ASN A N 1
ATOM 1558 C CA . ASN A 1 192 ? -5.521 -10.845 15.837 1.00 59.34 192 ASN A CA 1
ATOM 1559 C C . ASN A 1 192 ? -4.895 -12.169 15.377 1.00 59.34 192 ASN A C 1
ATOM 1561 O O . ASN A 1 192 ? -3.981 -12.206 14.552 1.00 59.34 192 ASN A O 1
ATOM 1565 N N . SER A 1 193 ? -5.397 -13.273 15.922 1.00 59.59 193 SER A N 1
ATOM 1566 C CA . SER A 1 193 ? -5.036 -14.610 15.475 1.00 59.59 193 SER A CA 1
ATOM 1567 C C . SER A 1 193 ? -5.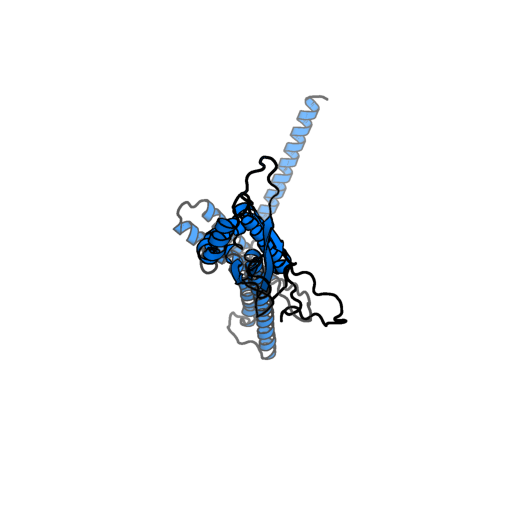575 -14.837 14.055 1.00 59.59 193 SER A C 1
ATOM 1569 O O . SER A 1 193 ? -6.782 -14.790 13.813 1.00 59.59 193 SER A O 1
ATOM 1571 N N . PHE A 1 194 ? -4.672 -15.097 13.105 1.00 62.00 194 PHE A N 1
ATOM 1572 C CA . PHE A 1 194 ? -5.004 -15.536 11.742 1.00 62.00 194 PHE A CA 1
ATOM 1573 C C . PHE A 1 194 ? -5.164 -17.062 11.639 1.00 62.00 194 PHE A C 1
ATOM 1575 O O . PHE A 1 194 ? -5.149 -17.601 10.532 1.00 62.00 194 PHE A O 1
ATOM 1582 N N . GLU A 1 195 ? -5.299 -17.766 12.768 1.00 58.38 195 GLU A N 1
ATOM 1583 C CA . GLU A 1 195 ? -5.332 -19.236 12.831 1.00 58.38 195 GLU A CA 1
ATOM 1584 C C . GLU A 1 195 ? -6.517 -19.864 12.086 1.00 58.38 195 GLU A C 1
ATOM 1586 O O . GLU A 1 195 ? -6.415 -21.018 11.669 1.00 58.38 195 GLU A O 1
ATOM 1591 N N . ASP A 1 196 ? -7.598 -19.106 11.886 1.00 54.03 196 ASP A N 1
ATOM 1592 C CA . ASP A 1 196 ? -8.781 -19.515 11.114 1.00 54.03 196 ASP A CA 1
ATOM 1593 C C . ASP A 1 196 ? -8.856 -18.838 9.731 1.00 54.03 196 ASP A C 1
ATOM 1595 O O . ASP A 1 196 ? -9.846 -18.964 9.011 1.00 54.03 196 ASP A O 1
ATOM 1599 N N . SER A 1 197 ? -7.812 -18.107 9.323 1.00 58.12 197 SER A N 1
ATOM 1600 C CA . SER A 1 197 ? -7.780 -17.485 7.999 1.00 58.12 197 SER A CA 1
ATOM 1601 C C . SER A 1 197 ? -7.402 -18.503 6.919 1.00 58.12 197 SER A C 1
ATOM 1603 O O . SER A 1 197 ? -6.453 -19.273 7.069 1.00 58.12 197 SER A O 1
ATOM 1605 N N . LEU A 1 198 ? -8.069 -18.430 5.761 1.00 53.31 198 LEU A N 1
ATOM 1606 C CA . LEU A 1 198 ? -7.692 -19.184 4.552 1.00 53.31 198 LEU A CA 1
ATOM 1607 C C . LEU A 1 198 ? -6.272 -18.852 4.046 1.00 53.31 198 LEU A C 1
ATOM 1609 O O . LEU A 1 198 ? -5.759 -19.531 3.162 1.00 53.31 198 LEU A O 1
ATOM 1613 N N . PHE A 1 199 ? -5.650 -17.798 4.582 1.00 53.00 199 PHE A N 1
ATOM 1614 C CA . PHE A 1 199 ? -4.335 -17.305 4.185 1.00 53.00 199 PHE A CA 1
ATOM 1615 C C . PHE A 1 199 ? -3.183 -17.910 5.011 1.00 53.00 199 PHE A C 1
ATOM 1617 O O . PHE A 1 199 ? -2.062 -18.001 4.514 1.00 53.00 199 PHE A O 1
ATOM 1624 N N . VAL A 1 200 ? -3.434 -18.361 6.250 1.00 49.00 200 VAL A N 1
ATOM 1625 C CA . VAL A 1 200 ? -2.415 -18.942 7.145 1.00 49.00 200 VAL A CA 1
ATOM 1626 C C . VAL A 1 200 ? -2.934 -20.240 7.767 1.00 49.00 200 VAL A C 1
ATOM 1628 O O . VAL A 1 200 ? -3.246 -20.312 8.951 1.00 49.00 200 VAL A O 1
ATOM 1631 N N . THR A 1 201 ? -2.981 -21.321 6.991 1.00 42.91 201 THR A N 1
ATOM 1632 C CA . THR A 1 201 ? -3.178 -22.662 7.558 1.00 42.91 201 THR A CA 1
ATOM 1633 C C . THR A 1 201 ? -1.899 -23.121 8.255 1.00 42.91 201 THR A C 1
ATOM 1635 O O . THR A 1 201 ? -0.993 -23.664 7.620 1.00 42.91 201 THR A O 1
ATOM 1638 N N . ARG A 1 202 ? -1.805 -22.930 9.577 1.00 44.06 202 ARG A N 1
ATOM 1639 C CA . ARG A 1 202 ? -0.865 -23.714 10.391 1.00 44.06 202 ARG A CA 1
ATOM 1640 C C . ARG A 1 202 ? -1.453 -25.108 10.584 1.00 44.06 202 ARG A C 1
ATOM 1642 O O . ARG A 1 202 ? -2.583 -25.255 11.039 1.00 44.06 202 ARG A O 1
ATOM 1649 N N . ILE A 1 203 ? -0.672 -26.129 10.244 1.00 44.44 203 ILE A N 1
ATOM 1650 C CA . ILE A 1 203 ? -0.976 -27.526 10.560 1.00 44.44 203 ILE A CA 1
ATOM 1651 C C . ILE A 1 203 ? -1.072 -27.618 12.090 1.00 44.44 203 ILE A C 1
ATOM 1653 O O . ILE A 1 203 ? -0.062 -27.478 12.781 1.00 44.44 203 ILE A O 1
ATOM 1657 N N . ARG A 1 204 ? -2.291 -27.765 12.626 1.00 41.28 204 ARG A N 1
ATOM 1658 C CA . ARG A 1 204 ? -2.539 -27.832 14.071 1.00 41.28 204 ARG A CA 1
ATOM 1659 C C . ARG A 1 204 ? -1.963 -29.138 14.627 1.00 41.28 204 ARG A C 1
ATOM 1661 O O . ARG A 1 204 ? -2.598 -30.182 14.537 1.00 41.28 204 ARG A O 1
ATOM 1668 N N . LEU A 1 205 ? -0.767 -29.077 15.209 1.00 42.19 205 LEU A N 1
ATOM 1669 C CA . LEU A 1 205 ? -0.306 -30.064 16.184 1.00 42.19 205 LEU A CA 1
ATOM 1670 C C . LEU A 1 205 ? -0.632 -29.530 17.586 1.00 42.19 205 LEU A C 1
ATOM 1672 O O . LEU A 1 205 ? -0.050 -28.540 18.018 1.00 42.19 205 LEU A O 1
ATOM 1676 N N . ASN A 1 206 ? -1.542 -30.222 18.275 1.00 38.00 206 ASN A N 1
ATOM 1677 C CA . ASN A 1 206 ? -1.924 -30.076 19.688 1.00 38.00 206 ASN A CA 1
ATOM 1678 C C . ASN A 1 206 ? -2.808 -28.864 20.041 1.00 38.00 206 ASN A C 1
ATOM 1680 O O . ASN A 1 206 ? -2.348 -27.756 20.304 1.00 38.00 206 ASN A O 1
ATOM 1684 N N . SER A 1 207 ? -4.111 -29.131 20.113 1.00 42.34 207 SER A N 1
ATOM 1685 C CA . SER A 1 207 ? -5.199 -28.220 20.466 1.00 42.34 207 SER A CA 1
ATOM 1686 C C . SER A 1 207 ? -5.512 -28.198 21.970 1.00 42.34 207 SER A C 1
ATOM 1688 O O . SER A 1 207 ? -6.664 -28.392 22.330 1.00 42.34 207 SER A O 1
ATOM 1690 N N . ASP A 1 208 ? -4.523 -27.961 22.839 1.00 37.31 208 ASP A N 1
ATOM 1691 C CA . ASP A 1 208 ? -4.747 -27.914 24.304 1.00 37.31 208 ASP A CA 1
ATOM 1692 C C . ASP A 1 208 ? -4.144 -26.679 24.999 1.00 37.31 208 ASP A C 1
ATOM 1694 O O . ASP A 1 208 ? -3.993 -26.641 26.221 1.00 37.31 208 ASP A O 1
ATOM 1698 N N . ARG A 1 209 ? -3.812 -25.617 24.255 1.00 35.56 209 ARG A N 1
ATOM 1699 C CA . ARG A 1 209 ? -3.438 -24.333 24.862 1.00 35.56 209 ARG A CA 1
ATOM 1700 C C . ARG A 1 209 ? -4.537 -23.314 24.628 1.00 35.56 209 ARG A C 1
ATOM 1702 O O . ARG A 1 209 ? -4.848 -22.998 23.486 1.00 35.56 209 ARG A O 1
ATOM 1709 N N . ALA A 1 210 ? -5.102 -22.851 25.742 1.00 38.47 210 ALA A N 1
ATOM 1710 C CA . ALA A 1 210 ? -6.067 -21.772 25.840 1.00 38.47 210 ALA A CA 1
ATOM 1711 C C . ALA A 1 210 ? -5.826 -20.711 24.762 1.00 38.47 210 ALA A C 1
ATOM 1713 O O . ALA A 1 210 ? -4.749 -20.116 24.686 1.00 38.47 210 ALA A O 1
ATOM 1714 N N . VAL A 1 211 ? -6.860 -20.557 23.937 1.00 41.56 211 VAL A N 1
ATOM 1715 C CA . VAL A 1 211 ? -7.118 -19.458 23.016 1.00 41.56 211 VAL A CA 1
ATOM 1716 C C . VAL A 1 211 ? -6.487 -18.190 23.577 1.00 41.56 211 VAL A C 1
ATOM 1718 O O . VAL A 1 211 ? -6.905 -17.695 24.624 1.00 41.56 211 VAL A O 1
ATOM 1721 N N . GLY A 1 212 ? -5.428 -17.731 22.909 1.00 42.91 212 GLY A N 1
ATOM 1722 C CA . GLY A 1 212 ? -4.747 -16.496 23.257 1.00 42.91 212 GLY A CA 1
ATOM 1723 C C . GLY A 1 212 ? -5.777 -15.383 23.382 1.00 42.91 212 GLY A C 1
ATOM 1724 O O . GLY A 1 212 ? -6.629 -15.214 22.515 1.00 42.91 212 GLY A O 1
ATOM 1725 N N . GLU A 1 213 ? -5.720 -14.681 24.502 1.00 50.28 213 GLU A N 1
ATOM 1726 C CA . GLU A 1 213 ? -6.561 -13.550 24.861 1.00 50.28 213 GLU A CA 1
ATOM 1727 C C . GLU A 1 213 ? -6.538 -12.501 23.734 1.00 50.28 213 GLU A C 1
ATOM 1729 O O . GLU A 1 213 ? -5.634 -11.662 23.635 1.00 50.28 213 GLU A O 1
ATOM 1734 N N . ASN A 1 214 ? -7.502 -12.611 22.813 1.00 60.25 214 ASN A N 1
ATOM 1735 C CA . ASN A 1 214 ? -7.557 -11.801 21.603 1.00 60.25 214 ASN A CA 1
ATOM 1736 C C . ASN A 1 214 ? -7.567 -10.321 21.998 1.00 60.25 214 ASN A C 1
ATOM 1738 O O . ASN A 1 214 ? -8.277 -9.905 22.908 1.00 60.25 214 ASN A O 1
ATOM 1742 N N . THR A 1 215 ? -6.780 -9.489 21.324 1.00 59.44 215 THR A N 1
ATOM 1743 C CA . THR A 1 215 ? -6.637 -8.067 21.690 1.00 59.44 215 THR A CA 1
ATOM 1744 C C . THR A 1 215 ? -7.959 -7.301 21.577 1.00 59.44 215 THR A C 1
ATOM 1746 O O . THR A 1 215 ? -8.214 -6.420 22.391 1.00 59.44 215 THR A O 1
ATOM 1749 N N . ALA A 1 216 ? -8.845 -7.712 20.661 1.00 63.44 216 ALA A N 1
ATOM 1750 C CA . ALA A 1 216 ? -10.230 -7.241 20.601 1.00 63.44 216 ALA A CA 1
ATOM 1751 C C . ALA A 1 216 ? -11.006 -7.558 21.894 1.00 63.44 216 ALA A C 1
ATOM 1753 O O . ALA A 1 216 ? -11.767 -6.725 22.372 1.00 63.44 216 ALA A O 1
ATOM 1754 N N . SER A 1 217 ? -10.748 -8.713 22.517 1.00 71.88 217 SER A N 1
ATOM 1755 C CA . SER A 1 217 ? -11.304 -9.058 23.828 1.00 71.88 217 SER A CA 1
ATOM 1756 C C . SER A 1 217 ? -10.754 -8.167 24.939 1.00 71.88 217 SER A C 1
ATOM 1758 O O . SER A 1 217 ? -11.506 -7.758 25.817 1.00 71.88 217 SER A O 1
ATOM 1760 N N . ARG A 1 218 ? -9.461 -7.821 24.897 1.00 75.94 218 ARG A N 1
ATOM 1761 C CA . ARG A 1 218 ? -8.843 -6.900 25.870 1.00 75.94 218 ARG A CA 1
ATOM 1762 C C . ARG A 1 218 ? -9.368 -5.470 25.724 1.00 75.94 218 ARG A C 1
ATOM 1764 O 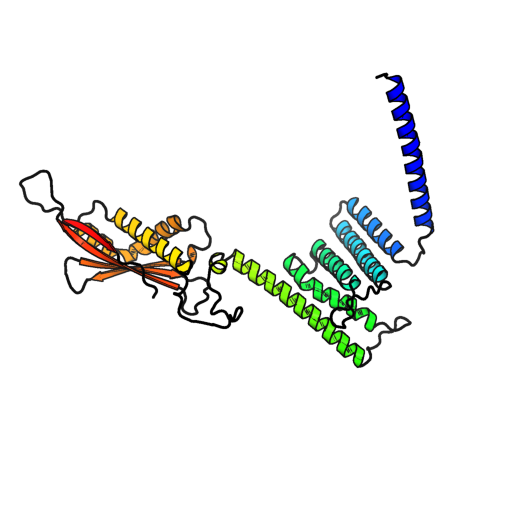O . ARG A 1 218 ? -9.650 -4.809 26.721 1.00 75.94 218 ARG A O 1
ATOM 1771 N N . GLN A 1 219 ? -9.545 -5.005 24.490 1.00 78.62 219 GLN A N 1
ATOM 1772 C CA . GLN A 1 219 ? -10.137 -3.701 24.188 1.00 78.62 219 GLN A CA 1
ATOM 1773 C C . GLN A 1 219 ? -11.610 -3.639 24.603 1.00 78.62 219 GLN A C 1
ATOM 1775 O O . GLN A 1 219 ? -12.005 -2.713 25.304 1.00 78.62 219 GLN A O 1
ATOM 1780 N N . ALA A 1 220 ? -12.403 -4.656 24.268 1.00 83.06 220 ALA A N 1
ATOM 1781 C CA . ALA A 1 220 ? -13.789 -4.754 24.708 1.00 83.06 220 ALA A CA 1
ATOM 1782 C C . ALA A 1 220 ? -13.914 -4.861 26.236 1.00 83.06 220 ALA A C 1
ATOM 1784 O O . ALA A 1 220 ? -14.789 -4.226 26.816 1.00 83.06 220 ALA A O 1
ATOM 1785 N N . ALA A 1 221 ? -13.014 -5.582 26.911 1.00 85.75 221 ALA A N 1
ATOM 1786 C CA . ALA A 1 221 ? -12.953 -5.582 28.371 1.00 85.75 221 ALA A CA 1
ATOM 1787 C C . ALA A 1 221 ? -12.633 -4.184 28.925 1.00 85.75 221 ALA A C 1
ATOM 1789 O O . ALA A 1 221 ? -13.253 -3.765 29.895 1.00 85.75 221 ALA A O 1
ATOM 1790 N N . THR A 1 222 ? -11.724 -3.440 28.287 1.00 87.25 222 THR A N 1
ATOM 1791 C CA . THR A 1 222 ? -11.410 -2.050 28.664 1.00 87.25 222 THR A CA 1
ATOM 1792 C C . THR A 1 222 ? -12.617 -1.131 28.468 1.00 87.25 222 THR A C 1
ATOM 1794 O O . THR A 1 222 ? -12.931 -0.334 29.342 1.00 87.25 222 THR A O 1
ATOM 1797 N N . LEU A 1 223 ? -13.359 -1.283 27.367 1.00 89.19 223 LEU A N 1
ATOM 1798 C CA . LEU A 1 223 ? -14.598 -0.537 27.136 1.00 89.19 223 LEU A CA 1
ATOM 1799 C C . LEU A 1 223 ? -15.640 -0.807 28.218 1.00 89.19 223 LEU A C 1
ATOM 1801 O O . LEU A 1 223 ? -16.246 0.127 28.738 1.00 89.19 223 LEU A O 1
ATOM 1805 N N . LEU A 1 224 ? -15.841 -2.078 28.568 1.00 90.06 224 LEU A N 1
ATOM 1806 C CA . LEU A 1 224 ? -16.830 -2.470 29.567 1.00 90.06 224 LEU A CA 1
ATOM 1807 C C . LEU A 1 224 ? -16.431 -2.015 30.980 1.00 90.06 224 LEU A C 1
ATOM 1809 O O . LEU A 1 224 ? -17.296 -1.559 31.727 1.00 90.06 224 LEU A O 1
ATOM 1813 N N . THR A 1 225 ? -15.141 -2.041 31.335 1.00 90.81 225 THR A N 1
ATOM 1814 C CA . THR A 1 225 ? -14.663 -1.523 32.630 1.00 90.81 225 THR A CA 1
ATOM 1815 C C . THR A 1 225 ? -14.726 0.001 32.708 1.00 90.81 225 THR A C 1
ATO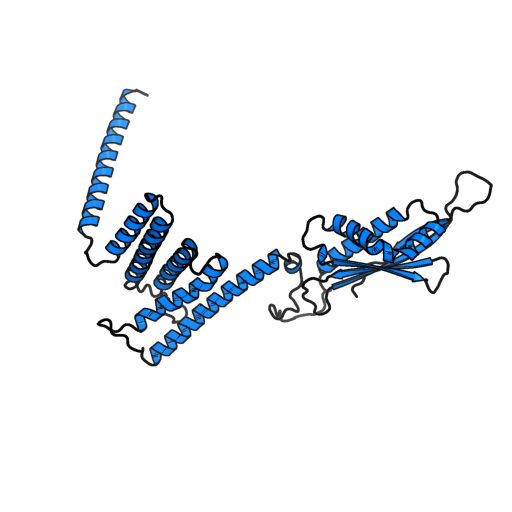M 1817 O O . THR A 1 225 ? -15.102 0.542 33.749 1.00 90.81 225 THR A O 1
ATOM 1820 N N . THR A 1 226 ? -14.433 0.717 31.617 1.00 91.69 226 THR A N 1
ATOM 1821 C CA . THR A 1 226 ? -14.638 2.171 31.550 1.00 91.69 226 THR A CA 1
ATOM 1822 C C . THR A 1 226 ? -16.122 2.519 31.652 1.00 91.69 226 THR A C 1
ATOM 1824 O O . THR A 1 226 ? -16.478 3.414 32.415 1.00 91.69 226 THR A O 1
ATOM 1827 N N . ALA A 1 227 ? -17.001 1.778 30.971 1.00 90.94 227 ALA A N 1
ATOM 1828 C CA . ALA A 1 227 ? -18.447 1.958 31.081 1.00 90.94 227 ALA A CA 1
ATOM 1829 C C . ALA A 1 227 ? -18.957 1.711 32.507 1.00 90.94 227 ALA A C 1
ATOM 1831 O O . ALA A 1 227 ? -19.743 2.506 33.023 1.00 90.94 227 ALA A O 1
ATOM 1832 N N . GLU A 1 228 ? -18.473 0.662 33.179 1.00 91.19 228 GLU A N 1
ATOM 1833 C CA . GLU A 1 228 ? -18.760 0.415 34.595 1.00 91.19 228 GLU A CA 1
ATOM 1834 C C . GLU A 1 228 ? -18.350 1.615 35.460 1.00 91.19 228 GLU A C 1
ATOM 1836 O O . GLU A 1 228 ? -19.132 2.065 36.300 1.00 91.19 228 GLU A O 1
ATOM 1841 N N . ALA A 1 229 ? -17.149 2.160 35.246 1.00 91.12 229 ALA A N 1
ATOM 1842 C CA . ALA A 1 229 ? -16.656 3.312 35.993 1.00 91.12 229 ALA A CA 1
ATOM 1843 C C . ALA A 1 229 ? -17.523 4.562 35.766 1.00 91.12 229 ALA A C 1
ATOM 1845 O O . ALA A 1 229 ? -17.889 5.229 36.737 1.00 91.12 229 ALA A O 1
ATOM 1846 N N . THR A 1 230 ? -17.917 4.845 34.519 1.00 90.06 230 THR A N 1
ATOM 1847 C CA . THR A 1 230 ? -18.807 5.968 34.180 1.00 90.06 230 THR A CA 1
ATOM 1848 C C . THR A 1 230 ? -20.178 5.817 34.839 1.00 90.06 230 THR A C 1
ATOM 1850 O O . THR A 1 230 ? -20.693 6.774 35.416 1.00 90.06 230 THR A O 1
ATOM 1853 N N . ILE A 1 231 ? -20.752 4.610 34.832 1.00 90.19 231 ILE A N 1
ATOM 1854 C CA . ILE A 1 231 ? -22.037 4.330 35.490 1.00 90.19 231 ILE A CA 1
ATOM 1855 C C . ILE A 1 231 ? -21.906 4.469 37.011 1.00 90.19 231 ILE A C 1
ATOM 1857 O O . ILE A 1 231 ? -22.738 5.117 37.644 1.00 90.19 231 ILE A O 1
ATOM 1861 N N . ARG A 1 232 ? -20.840 3.927 37.616 1.00 90.44 232 ARG A N 1
ATOM 1862 C CA . ARG A 1 232 ? -20.581 4.058 39.059 1.00 90.44 232 ARG A CA 1
ATOM 1863 C C . ARG A 1 232 ? -20.458 5.529 39.463 1.00 90.44 232 ARG A C 1
ATOM 1865 O O . ARG A 1 232 ? -21.023 5.930 40.480 1.00 90.44 232 ARG A O 1
ATOM 1872 N N . GLN A 1 233 ? -19.780 6.342 38.655 1.00 89.44 233 GLN A N 1
ATOM 1873 C CA . GLN A 1 233 ? -19.657 7.778 38.887 1.00 89.44 233 GLN A CA 1
ATOM 1874 C C . GLN A 1 233 ? -21.006 8.501 38.763 1.00 89.44 233 GLN A C 1
ATOM 1876 O O . GLN A 1 233 ? -21.330 9.310 39.627 1.00 89.44 233 GLN A O 1
ATOM 1881 N N . ALA A 1 234 ? -21.816 8.177 37.750 1.00 86.94 234 ALA A N 1
ATOM 1882 C CA . ALA A 1 234 ? -23.138 8.778 37.548 1.00 86.94 234 ALA A CA 1
ATOM 1883 C C . ALA A 1 234 ? -24.132 8.451 38.677 1.00 86.94 234 ALA A C 1
ATOM 1885 O O . ALA A 1 234 ? -25.014 9.255 38.987 1.00 86.94 234 ALA A O 1
ATOM 1886 N N . LEU A 1 235 ? -23.982 7.280 39.298 1.00 85.50 235 LEU A N 1
ATOM 1887 C CA . LEU A 1 235 ? -24.807 6.850 40.423 1.00 85.50 235 LEU A CA 1
ATOM 1888 C C . LEU A 1 235 ? -24.326 7.414 41.770 1.00 85.50 235 LEU A C 1
ATOM 1890 O O . LEU A 1 235 ? -25.119 7.514 42.704 1.00 85.50 235 LEU A O 1
ATOM 1894 N N . THR A 1 236 ? -23.055 7.812 41.892 1.00 84.88 236 THR A N 1
ATOM 1895 C CA . THR A 1 236 ? -22.473 8.271 43.164 1.00 84.88 236 THR A CA 1
ATOM 1896 C C . THR A 1 236 ? -23.217 9.495 43.709 1.00 84.88 236 THR A C 1
ATOM 1898 O O . THR A 1 236 ? -23.336 10.515 43.037 1.00 84.88 236 THR A O 1
ATOM 1901 N N . GLY A 1 237 ? -23.706 9.398 44.950 1.00 79.44 237 GLY A N 1
ATOM 1902 C CA . GLY A 1 237 ? -24.444 10.473 45.625 1.00 79.44 237 GLY A CA 1
ATOM 1903 C C . GLY A 1 237 ? -25.955 10.501 45.362 1.00 79.44 237 GLY A C 1
ATOM 1904 O O . GLY A 1 237 ? -26.630 11.367 45.913 1.00 79.44 237 GLY A O 1
ATOM 1905 N N . LYS A 1 238 ? -26.498 9.565 44.569 1.00 84.56 238 LYS A N 1
ATOM 1906 C CA . LYS A 1 238 ? -27.947 9.408 44.354 1.00 84.56 238 LYS A CA 1
ATOM 1907 C C . LYS A 1 238 ? -28.573 8.473 45.388 1.00 84.56 238 LYS A C 1
ATOM 1909 O O . LYS A 1 238 ? -27.948 7.503 45.820 1.00 84.56 238 LYS A O 1
ATOM 1914 N N . ASN A 1 239 ? -29.827 8.743 45.750 1.00 87.62 239 ASN A N 1
ATOM 1915 C CA . ASN A 1 239 ? -30.646 7.801 46.520 1.00 87.62 239 ASN A CA 1
ATOM 1916 C C . ASN A 1 239 ? -31.146 6.646 45.625 1.00 87.62 239 ASN A C 1
ATOM 1918 O O . ASN A 1 239 ? -31.110 6.743 44.396 1.00 87.62 239 ASN A O 1
ATOM 1922 N N . TRP A 1 240 ? -31.624 5.549 46.224 1.00 84.44 240 TRP A N 1
ATOM 1923 C CA . TRP A 1 240 ? -32.093 4.376 45.469 1.00 84.44 240 TRP A CA 1
ATOM 1924 C C . TRP A 1 240 ? -33.197 4.695 44.446 1.00 84.44 240 TRP A C 1
ATOM 1926 O O . TRP A 1 240 ? -33.166 4.180 43.333 1.00 84.44 240 TRP A O 1
ATOM 1936 N N . SER A 1 241 ? -34.141 5.579 44.785 1.00 85.31 241 SER A N 1
ATOM 1937 C CA . SER A 1 241 ? -35.237 5.972 43.885 1.00 85.31 241 SER A CA 1
ATOM 1938 C C . SER A 1 241 ? -34.720 6.678 42.624 1.00 85.31 241 SER A C 1
ATOM 1940 O O . SER A 1 241 ? -35.105 6.345 41.502 1.00 85.31 241 SER A O 1
ATOM 1942 N N . GLU A 1 242 ? -33.781 7.610 42.794 1.00 86.50 242 GLU A N 1
ATOM 1943 C CA . GLU A 1 242 ? -33.112 8.312 41.699 1.00 86.50 242 GLU A CA 1
ATOM 1944 C C . GLU A 1 242 ? -32.226 7.376 40.877 1.00 86.50 242 GLU A C 1
ATOM 1946 O O . GLU A 1 242 ? -32.218 7.467 39.651 1.00 86.50 242 GLU A O 1
ATOM 1951 N N . ALA A 1 243 ? -31.500 6.465 41.531 1.00 85.50 243 ALA A N 1
ATOM 1952 C CA . ALA A 1 243 ? -30.688 5.455 40.859 1.00 85.50 243 ALA A CA 1
ATOM 1953 C C . ALA A 1 243 ? -31.556 4.510 40.016 1.00 85.50 243 ALA A C 1
ATOM 1955 O O . ALA A 1 243 ? -31.218 4.225 38.869 1.00 85.50 243 A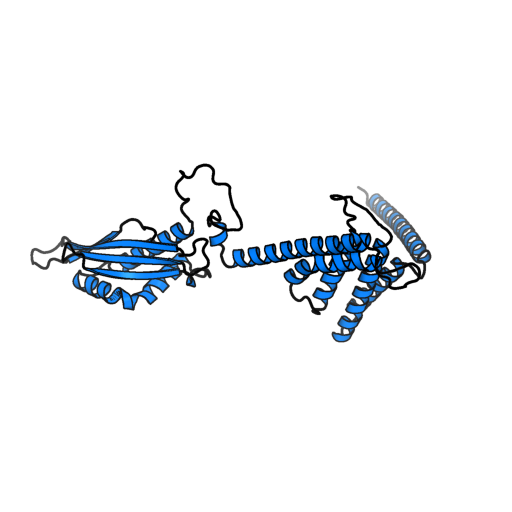LA A O 1
ATOM 1956 N N . TYR A 1 244 ? -32.700 4.073 40.549 1.00 85.62 244 TYR A N 1
ATOM 1957 C CA . TYR A 1 244 ? -33.659 3.228 39.845 1.00 85.62 244 TYR A CA 1
ATOM 1958 C C . TYR A 1 244 ? -34.247 3.944 38.626 1.00 85.62 244 TYR A C 1
ATOM 1960 O O . TYR A 1 244 ? -34.234 3.380 37.535 1.00 85.62 244 TYR A O 1
ATOM 1968 N N . SER A 1 245 ? -34.708 5.190 38.791 1.00 87.50 245 SER A N 1
ATOM 1969 C CA . SER A 1 245 ? -35.240 5.995 37.682 1.00 87.50 245 SER A CA 1
ATOM 1970 C C . SER A 1 245 ? -34.187 6.241 36.601 1.00 87.50 245 SER A C 1
ATOM 1972 O O . SER A 1 245 ? -34.487 6.194 35.413 1.00 87.50 245 SER A O 1
ATOM 1974 N N . TRP A 1 246 ? -32.938 6.481 37.000 1.00 89.31 246 TRP A N 1
ATOM 1975 C CA . TRP A 1 246 ? -31.841 6.674 36.058 1.00 89.31 246 TRP A CA 1
ATOM 1976 C C . TRP A 1 246 ? -31.509 5.381 35.296 1.00 89.31 246 TRP A C 1
ATOM 1978 O O . TRP A 1 246 ? -31.337 5.405 34.079 1.00 89.31 246 TRP A O 1
ATOM 1988 N N . LEU A 1 247 ? -31.474 4.234 35.988 1.00 87.25 247 LEU A N 1
ATOM 1989 C CA . LEU A 1 247 ? -31.228 2.923 35.377 1.00 87.25 247 LEU A CA 1
ATOM 1990 C C . LEU A 1 247 ? -32.378 2.471 34.471 1.00 87.25 247 LEU A C 1
ATOM 1992 O O . LEU A 1 247 ? -32.121 1.843 33.444 1.00 87.25 247 LEU A O 1
ATOM 1996 N N . SER A 1 248 ? -33.634 2.789 34.802 1.00 85.62 248 SER A N 1
ATOM 1997 C CA . SER A 1 248 ? -34.769 2.470 33.927 1.00 85.62 248 SER A CA 1
ATOM 1998 C C . SER A 1 248 ? -34.706 3.220 32.596 1.00 85.62 248 SER A C 1
ATOM 2000 O O . SER A 1 248 ? -35.117 2.674 31.573 1.00 85.62 248 SER A O 1
ATOM 2002 N N . ASP A 1 249 ? -34.114 4.417 32.597 1.00 89.06 249 ASP A N 1
ATOM 2003 C CA . ASP A 1 249 ? -33.951 5.265 31.415 1.00 89.06 249 ASP A CA 1
ATOM 2004 C C . ASP A 1 249 ? -32.608 5.045 30.695 1.00 89.06 249 ASP A C 1
ATOM 2006 O O . ASP A 1 249 ? -32.282 5.747 29.740 1.00 89.06 249 ASP A O 1
ATOM 2010 N N . ILE A 1 250 ? -31.820 4.030 31.071 1.00 87.12 250 ILE A N 1
ATOM 2011 C CA . ILE A 1 250 ? -30.469 3.838 30.516 1.00 87.12 250 ILE A CA 1
ATOM 2012 C C . ILE A 1 250 ? -30.447 3.661 28.990 1.00 87.12 250 ILE A C 1
ATOM 2014 O O . ILE A 1 250 ? -29.463 4.009 28.341 1.00 87.12 250 ILE A O 1
ATOM 2018 N N . LYS A 1 251 ? -31.541 3.165 28.394 1.00 87.06 251 LYS A N 1
ATOM 2019 C CA . LYS A 1 251 ? -31.673 3.020 26.936 1.00 87.06 251 LYS A CA 1
ATOM 2020 C C . LYS A 1 251 ? -31.704 4.361 26.212 1.00 87.06 251 LYS A C 1
ATOM 2022 O O . LYS A 1 251 ? -31.157 4.463 25.119 1.00 87.06 251 LYS A O 1
ATOM 2027 N N . SER A 1 252 ? -32.330 5.383 26.797 1.00 88.69 252 SER A N 1
ATOM 2028 C CA . SER A 1 252 ? -32.349 6.727 26.208 1.00 88.69 252 SER A CA 1
ATOM 2029 C C . SER A 1 252 ? -31.020 7.455 26.422 1.00 88.69 252 SER A C 1
ATOM 2031 O O . SER A 1 252 ? -30.620 8.242 25.571 1.00 88.69 252 SER A O 1
ATOM 2033 N N . LEU A 1 253 ? -30.307 7.130 27.507 1.00 87.50 253 LEU A N 1
ATOM 2034 C CA . LEU A 1 253 ? -28.982 7.663 27.856 1.00 87.50 253 LEU A CA 1
ATOM 2035 C C . LEU A 1 253 ? -27.817 6.931 27.169 1.00 87.50 253 LEU A C 1
ATOM 2037 O O . LEU A 1 253 ? -26.668 7.367 27.242 1.00 87.50 253 LEU A O 1
ATOM 2041 N N . GLN A 1 254 ? -28.096 5.818 26.492 1.00 88.50 254 GLN A N 1
ATOM 2042 C CA . GLN A 1 254 ? -27.107 5.003 25.799 1.00 88.50 254 GLN A CA 1
ATOM 2043 C C . GLN A 1 254 ? -26.222 5.774 24.798 1.00 88.50 254 GLN A C 1
ATOM 2045 O O . GLN A 1 254 ? -25.015 5.528 24.822 1.00 88.50 254 GLN A O 1
ATOM 2050 N N . PRO A 1 255 ? -26.727 6.671 23.922 1.00 89.06 255 PRO A N 1
ATOM 2051 C CA . PRO A 1 255 ? -25.863 7.411 22.999 1.00 89.06 255 PRO A CA 1
ATOM 2052 C C . PRO A 1 255 ? -24.854 8.302 23.733 1.00 89.06 255 PRO A C 1
ATOM 2054 O O . PRO A 1 255 ? -23.677 8.291 23.374 1.00 89.06 255 PRO A O 1
ATOM 2057 N N . ASP A 1 256 ? -25.279 8.990 24.796 1.00 90.12 256 ASP A N 1
ATOM 2058 C CA . ASP A 1 256 ? -24.409 9.859 25.596 1.00 90.12 256 ASP A CA 1
ATOM 2059 C C . ASP A 1 256 ? -23.358 9.043 26.354 1.00 90.12 256 ASP A C 1
ATOM 2061 O O . ASP A 1 256 ? -22.177 9.396 26.378 1.00 90.12 256 ASP A O 1
ATOM 2065 N N . LEU A 1 257 ? -23.773 7.913 26.935 1.00 87.88 257 LEU A N 1
ATOM 2066 C CA . LEU A 1 257 ? -22.876 6.983 27.613 1.00 87.88 257 LEU A CA 1
ATOM 2067 C C . LEU A 1 257 ? -21.849 6.398 26.633 1.00 87.88 257 LEU A C 1
ATOM 2069 O O . LEU A 1 257 ? -20.657 6.383 26.929 1.00 87.88 257 LEU A O 1
ATOM 2073 N N . ASN A 1 258 ? -22.293 5.966 25.450 1.00 89.69 258 ASN A N 1
ATOM 2074 C CA . ASN A 1 258 ? -21.413 5.452 24.406 1.00 89.69 258 ASN A CA 1
ATOM 2075 C C . ASN A 1 258 ? -20.418 6.532 23.962 1.00 89.69 258 ASN A C 1
ATOM 2077 O O . ASN A 1 258 ? -19.228 6.261 23.872 1.00 89.69 258 ASN A O 1
ATOM 2081 N N . GLN A 1 259 ? -20.862 7.774 23.762 1.00 88.56 259 GLN A N 1
ATOM 2082 C CA . GLN A 1 259 ? -19.975 8.874 23.388 1.00 88.56 259 GLN A CA 1
ATOM 2083 C C . GLN A 1 259 ? -18.913 9.160 24.463 1.00 88.56 259 GLN A C 1
ATOM 2085 O O . GLN A 1 259 ? -17.747 9.365 24.126 1.00 88.56 259 GLN A O 1
ATOM 2090 N N . GLN A 1 260 ? -19.283 9.146 25.747 1.00 88.19 260 GLN A N 1
ATOM 2091 C CA . GLN A 1 260 ? -18.343 9.362 26.853 1.00 88.19 260 GLN A CA 1
ATOM 2092 C C . GLN A 1 260 ? -17.311 8.236 26.963 1.00 88.19 260 GLN A C 1
ATOM 2094 O O . GLN A 1 260 ? -16.116 8.512 27.069 1.00 88.19 260 GLN A O 1
ATOM 2099 N N . VAL A 1 261 ? -17.758 6.979 26.894 1.00 89.94 261 VAL A N 1
ATOM 2100 C CA . VAL A 1 261 ? -16.880 5.803 26.969 1.00 89.94 261 VAL A CA 1
ATOM 2101 C C . VAL A 1 261 ? -15.955 5.739 25.753 1.00 89.94 261 VAL A C 1
ATOM 2103 O O . VAL A 1 261 ? -14.750 5.561 25.913 1.00 89.94 261 VAL A O 1
ATOM 2106 N N . MET A 1 262 ? -16.481 5.960 24.544 1.00 89.25 262 MET A N 1
ATOM 2107 C CA . MET A 1 262 ? -15.672 5.951 23.322 1.00 89.25 262 MET A CA 1
ATOM 2108 C C . MET A 1 262 ? -14.639 7.074 23.320 1.00 89.25 262 MET A C 1
ATOM 2110 O O . MET A 1 262 ? -13.488 6.828 22.975 1.00 89.25 262 MET A O 1
ATOM 2114 N N . LYS A 1 263 ? -15.002 8.279 23.778 1.00 87.88 263 LYS A N 1
ATOM 2115 C CA . LYS A 1 263 ? -14.042 9.379 23.924 1.00 87.88 263 LYS A CA 1
ATOM 2116 C C . LYS A 1 263 ? -12.953 9.059 24.952 1.00 87.88 263 LYS A C 1
ATOM 2118 O O . LYS A 1 263 ? -11.799 9.397 24.731 1.00 87.88 263 LYS A O 1
ATOM 2123 N N . ALA A 1 264 ? -13.299 8.395 26.054 1.00 86.81 264 ALA A N 1
ATOM 2124 C CA . ALA A 1 264 ? -12.335 8.036 27.092 1.00 86.81 264 ALA A CA 1
ATOM 2125 C C . ALA A 1 264 ? -11.347 6.937 26.658 1.00 86.81 264 ALA A C 1
ATOM 2127 O O . ALA A 1 264 ? -10.200 6.953 27.098 1.00 86.81 264 ALA A O 1
ATOM 2128 N N . VAL A 1 265 ? -11.781 5.985 25.824 1.00 84.81 265 VAL A N 1
ATOM 2129 C CA . VAL A 1 265 ? -10.956 4.834 25.409 1.00 84.81 265 VAL A CA 1
ATOM 2130 C C . VAL A 1 265 ? -10.230 5.075 24.088 1.00 84.81 265 VAL A C 1
ATOM 2132 O O . VAL A 1 265 ? -9.062 4.715 23.963 1.00 84.81 265 VAL A O 1
ATOM 2135 N N . TYR A 1 266 ? -10.906 5.668 23.104 1.00 82.00 266 TYR A N 1
ATOM 2136 C CA . TYR A 1 266 ? -10.394 5.797 21.741 1.00 82.00 266 TYR A CA 1
ATOM 2137 C C . TYR A 1 266 ? -10.046 7.226 21.337 1.00 82.00 266 TYR A C 1
ATOM 2139 O O . TYR A 1 266 ? -9.351 7.375 20.341 1.00 82.00 266 TYR A O 1
ATOM 2147 N N . ASP A 1 267 ? -10.457 8.250 22.089 1.00 80.06 267 ASP A N 1
ATOM 2148 C CA . ASP A 1 267 ? -10.209 9.668 21.785 1.00 80.06 267 ASP A CA 1
ATOM 2149 C C . ASP A 1 267 ? -10.453 10.011 20.294 1.00 80.06 267 ASP A C 1
ATOM 2151 O O . ASP A 1 267 ? -11.607 10.018 19.861 1.00 80.06 267 ASP A O 1
ATOM 2155 N N . GLU A 1 268 ? -9.392 10.228 19.499 1.00 68.94 268 GLU A N 1
ATOM 2156 C CA . GLU A 1 268 ? -9.434 10.506 18.048 1.00 68.94 268 GLU A CA 1
ATOM 2157 C C . GLU A 1 268 ? -9.168 9.286 17.140 1.00 68.94 268 GLU A C 1
ATOM 2159 O O . GLU A 1 268 ? -9.053 9.421 15.918 1.00 68.94 268 GLU A O 1
ATOM 2164 N N . GLN A 1 269 ? -9.037 8.079 17.691 1.00 73.81 269 GLN A N 1
ATOM 2165 C CA . GLN A 1 269 ? -8.757 6.903 16.875 1.00 73.81 269 GLN A CA 1
ATOM 2166 C C . GLN A 1 269 ? -9.937 6.562 15.960 1.00 73.81 269 GLN A C 1
ATOM 2168 O O . GLN A 1 269 ? -11.088 6.504 16.409 1.00 73.81 269 GLN A O 1
ATOM 2173 N N . PRO A 1 270 ? -9.662 6.232 14.684 1.00 70.62 270 PRO A N 1
ATOM 2174 C CA . PRO A 1 270 ? -10.707 5.906 13.729 1.00 70.62 270 PRO A CA 1
ATOM 2175 C C . PRO A 1 270 ? -11.453 4.631 14.119 1.00 70.62 270 PRO A C 1
ATOM 2177 O O . PRO A 1 270 ? -12.536 4.414 13.613 1.00 70.62 270 PRO A O 1
ATOM 2180 N N . GLU A 1 271 ? -10.957 3.791 15.026 1.00 77.69 271 GLU A N 1
ATOM 2181 C CA . GLU A 1 271 ? -11.632 2.541 15.396 1.00 77.69 271 GLU A CA 1
ATOM 2182 C C . GLU A 1 271 ? -12.865 2.733 16.294 1.00 77.69 271 GLU A C 1
ATOM 2184 O O . GLU A 1 271 ? -13.717 1.847 16.346 1.00 77.69 271 GLU A O 1
ATOM 2189 N N . GLY A 1 272 ? -13.008 3.880 16.971 1.00 81.50 272 GLY A N 1
ATOM 2190 C CA . GLY A 1 272 ? -14.076 4.086 17.959 1.00 81.50 272 GLY A CA 1
ATOM 2191 C C . GLY A 1 272 ? -15.491 3.918 17.388 1.00 81.50 272 GLY A C 1
ATOM 2192 O O . GLY A 1 272 ? -16.362 3.359 18.047 1.00 81.50 272 GLY A O 1
ATOM 2193 N N . HIS A 1 273 ? -15.718 4.317 16.131 1.00 85.38 273 HIS A N 1
ATOM 2194 C CA . HIS A 1 273 ? -17.030 4.190 15.479 1.00 85.38 273 HIS A CA 1
ATOM 2195 C C . HIS A 1 273 ? -17.413 2.745 15.117 1.00 85.38 273 HIS A C 1
ATOM 2197 O O . HIS A 1 273 ? -18.569 2.482 14.786 1.00 85.38 273 HIS A O 1
ATOM 2203 N N . LEU A 1 274 ? -16.456 1.813 15.151 1.00 86.94 274 LEU A N 1
ATOM 2204 C CA . LEU A 1 274 ? -16.674 0.396 14.854 1.00 86.94 274 LEU A CA 1
ATOM 2205 C C . LEU A 1 274 ? -17.083 -0.392 16.101 1.00 86.94 274 LEU A C 1
ATOM 2207 O O . LEU A 1 274 ? -17.493 -1.545 15.983 1.00 86.94 274 LEU A O 1
ATOM 2211 N N . TRP A 1 275 ? -17.000 0.211 17.286 1.00 87.56 275 TRP A N 1
ATOM 2212 C CA . TRP A 1 275 ? -17.494 -0.380 18.518 1.00 87.56 275 TRP A CA 1
ATOM 2213 C C . TRP A 1 275 ? -18.900 0.119 18.827 1.00 87.56 275 TRP A C 1
ATOM 2215 O O . TRP A 1 275 ? -19.177 1.316 18.867 1.00 87.56 275 TRP A O 1
ATOM 2225 N N . GLN A 1 276 ? -19.797 -0.821 19.100 1.00 89.19 276 GLN A N 1
ATOM 2226 C CA . GLN A 1 276 ? -21.140 -0.531 19.569 1.00 89.19 276 GLN A CA 1
ATOM 2227 C C . GLN A 1 276 ? -21.299 -1.039 20.995 1.00 89.19 276 GLN A C 1
ATOM 2229 O O . GLN A 1 276 ? -21.262 -2.245 21.247 1.00 89.19 276 GLN A O 1
ATOM 2234 N N . MET A 1 277 ? -21.511 -0.114 21.928 1.00 90.62 277 MET A N 1
ATOM 2235 C CA . MET A 1 277 ? -21.849 -0.449 23.302 1.00 90.62 277 MET A CA 1
ATOM 2236 C C . MET A 1 277 ? -23.364 -0.411 23.506 1.00 90.62 277 MET A C 1
ATOM 2238 O O . MET A 1 277 ? -24.042 0.528 23.083 1.00 90.62 277 MET A O 1
ATOM 2242 N N . THR A 1 278 ? -23.896 -1.426 24.177 1.00 90.25 278 THR A N 1
ATOM 2243 C CA . THR A 1 278 ? -25.304 -1.526 24.576 1.00 90.25 278 THR A CA 1
ATOM 2244 C C . THR A 1 278 ? -25.415 -1.788 26.068 1.00 90.25 278 THR A C 1
ATOM 2246 O O . THR A 1 278 ? -24.583 -2.489 26.645 1.00 90.25 278 THR A O 1
ATOM 2249 N N . ALA A 1 279 ? -26.423 -1.181 26.692 1.00 89.62 279 ALA A N 1
ATOM 2250 C CA . ALA A 1 279 ? -26.731 -1.342 28.103 1.00 89.62 279 ALA A CA 1
ATOM 2251 C C . ALA A 1 279 ? -28.214 -1.696 28.240 1.00 89.62 279 ALA A C 1
ATOM 2253 O O . ALA A 1 279 ? -29.085 -0.940 27.811 1.00 89.62 279 ALA A O 1
ATOM 2254 N N . ASP A 1 280 ? -28.496 -2.851 28.832 1.00 88.56 280 ASP A N 1
ATOM 2255 C CA . ASP A 1 280 ? -29.847 -3.336 29.090 1.00 88.56 280 ASP A CA 1
ATOM 2256 C C . ASP A 1 280 ? -30.025 -3.592 30.584 1.00 88.56 280 ASP A C 1
ATOM 2258 O O . ASP A 1 280 ? -29.151 -4.164 31.230 1.00 88.56 280 ASP A O 1
ATOM 2262 N N . VAL A 1 281 ? -31.177 -3.207 31.131 1.00 87.12 281 VAL A N 1
ATOM 2263 C CA . VAL A 1 281 ? -31.528 -3.470 32.531 1.00 87.12 281 VAL A CA 1
ATOM 2264 C C . VAL A 1 281 ? -32.666 -4.481 32.579 1.00 87.12 281 VAL A C 1
ATOM 2266 O O . VAL A 1 281 ? -33.725 -4.281 31.983 1.00 87.12 281 VAL A O 1
ATOM 2269 N N . GLY A 1 282 ? -32.432 -5.585 33.282 1.00 80.81 282 GLY A N 1
ATOM 2270 C CA . GLY A 1 282 ? -33.417 -6.606 33.606 1.00 80.81 282 GLY A CA 1
ATOM 2271 C C . GLY A 1 282 ? -33.776 -6.564 35.088 1.00 80.81 282 GLY A C 1
ATOM 2272 O O . GLY A 1 282 ? -32.946 -6.248 35.940 1.00 80.81 282 GLY A O 1
ATOM 2273 N N . ARG A 1 283 ? -35.023 -6.912 35.419 1.00 72.69 283 ARG A N 1
ATOM 2274 C CA . ARG A 1 283 ? -35.377 -7.219 36.809 1.00 72.69 283 ARG A CA 1
ATOM 2275 C C . ARG A 1 283 ? -34.764 -8.559 37.188 1.00 72.69 283 ARG A C 1
ATOM 2277 O O . ARG A 1 283 ? -34.935 -9.530 36.451 1.00 72.69 283 ARG A O 1
ATOM 2284 N N . ASN A 1 284 ? -34.091 -8.604 38.333 1.00 70.81 284 ASN A N 1
ATOM 2285 C CA . ASN A 1 284 ? -33.575 -9.857 38.850 1.00 70.81 284 ASN A CA 1
ATOM 2286 C C . ASN A 1 284 ? -34.760 -10.743 39.276 1.00 70.81 284 ASN A C 1
ATOM 2288 O O . ASN A 1 284 ? -35.681 -10.291 39.956 1.00 70.81 284 ASN A O 1
ATOM 2292 N N . ALA A 1 285 ? -34.758 -12.008 38.856 1.00 60.97 285 ALA A N 1
ATOM 2293 C CA . ALA A 1 285 ? -35.835 -12.948 39.171 1.00 60.97 285 ALA A CA 1
ATOM 2294 C C . ALA A 1 285 ? -35.885 -13.337 40.663 1.00 60.97 285 ALA A C 1
ATOM 2296 O O . ALA A 1 285 ? -36.880 -13.904 41.111 1.00 60.97 285 ALA A O 1
ATOM 2297 N N . ILE A 1 286 ? -34.815 -13.063 41.420 1.00 61.50 286 ILE A N 1
ATOM 2298 C CA . ILE A 1 286 ? -34.591 -13.587 42.772 1.00 61.50 286 ILE A CA 1
ATOM 2299 C C . ILE A 1 286 ? -34.887 -12.537 43.854 1.00 61.50 286 ILE A C 1
ATOM 2301 O O . ILE A 1 286 ? -35.338 -12.903 44.938 1.00 61.50 286 ILE A O 1
ATOM 2305 N N . SER A 1 287 ? -34.690 -11.240 43.592 1.00 63.22 287 SER A N 1
ATOM 2306 C CA . SER A 1 287 ? -35.033 -10.191 44.561 1.00 63.22 287 SER A CA 1
ATOM 2307 C C . SER A 1 287 ? -35.569 -8.920 43.905 1.00 63.22 287 SER A C 1
ATOM 2309 O O . SER A 1 287 ? -35.045 -8.436 42.907 1.00 63.22 287 SER A O 1
ATOM 2311 N N . SER A 1 288 ? -36.614 -8.344 44.506 1.00 65.25 288 SER A N 1
ATOM 2312 C CA . SER A 1 288 ? -37.227 -7.083 44.062 1.00 65.25 288 SER A CA 1
ATOM 2313 C C . SER A 1 288 ? -36.379 -5.845 44.371 1.00 65.25 288 SER A C 1
ATOM 2315 O O . SER A 1 288 ? -36.684 -4.765 43.875 1.00 65.25 288 SER A O 1
ATOM 2317 N N . SER A 1 289 ? -35.339 -5.996 45.195 1.00 72.56 289 SER A N 1
ATOM 2318 C CA . SER A 1 289 ? -34.392 -4.948 45.596 1.00 72.56 289 SER A CA 1
ATOM 2319 C C . SER A 1 289 ? -33.062 -5.009 44.833 1.00 72.56 289 SER A C 1
ATOM 2321 O O . SER A 1 289 ? -32.096 -4.354 45.227 1.00 72.56 289 SER A O 1
ATOM 2323 N N . SER A 1 290 ? -32.985 -5.799 43.751 1.00 79.88 290 SER A N 1
ATOM 2324 C CA . SER A 1 290 ? -31.821 -5.820 42.864 1.00 79.88 290 SER A CA 1
ATOM 2325 C C . SER A 1 290 ? -32.188 -5.739 41.382 1.00 79.88 290 SER A C 1
ATOM 2327 O O . SER A 1 290 ? -33.242 -6.202 40.938 1.00 79.88 290 SER A O 1
ATOM 2329 N N . LEU A 1 291 ? -31.298 -5.116 40.613 1.00 84.19 291 LEU A N 1
ATOM 2330 C CA . LEU A 1 291 ? -31.397 -4.977 39.164 1.00 84.19 291 LEU A CA 1
ATOM 2331 C C . LEU A 1 291 ? -30.186 -5.621 38.494 1.00 84.19 291 LEU A C 1
ATOM 2333 O O . LEU A 1 291 ? -29.053 -5.436 38.942 1.00 84.19 291 LEU A O 1
ATOM 2337 N N . ASP A 1 292 ? -30.435 -6.325 37.392 1.00 87.25 292 ASP A N 1
ATOM 2338 C CA . ASP A 1 292 ? -29.391 -6.882 36.541 1.00 87.25 292 ASP A CA 1
ATOM 2339 C C . ASP A 1 292 ? -29.102 -5.897 35.406 1.00 87.25 292 ASP A C 1
ATOM 2341 O O . ASP A 1 292 ? -29.907 -5.722 34.492 1.00 87.25 292 ASP A O 1
ATOM 2345 N N . LEU A 1 293 ? -27.938 -5.262 35.450 1.00 88.06 293 LEU A N 1
ATOM 2346 C CA . LEU A 1 293 ? -27.410 -4.431 34.379 1.00 88.06 293 LEU A CA 1
ATOM 2347 C C . LEU A 1 293 ? -26.511 -5.282 33.476 1.00 88.06 293 LEU A C 1
ATOM 2349 O O . LEU A 1 293 ? -25.506 -5.846 33.903 1.00 88.06 293 LEU A O 1
ATOM 2353 N N . ILE A 1 294 ? -26.867 -5.374 32.204 1.00 91.25 294 ILE A N 1
ATOM 2354 C CA . ILE A 1 294 ? -26.128 -6.093 31.175 1.00 91.25 294 ILE A CA 1
ATOM 2355 C C . ILE A 1 294 ? -25.460 -5.065 30.271 1.00 91.25 294 ILE A C 1
ATOM 2357 O O . ILE A 1 294 ? -26.135 -4.346 29.540 1.00 91.25 294 ILE A O 1
ATOM 2361 N N . LEU A 1 295 ? -24.133 -5.042 30.284 1.00 90.75 295 LEU A N 1
ATOM 2362 C CA . LEU A 1 295 ? -23.322 -4.255 29.366 1.00 90.75 295 LEU A CA 1
ATOM 2363 C C . LEU A 1 295 ? -22.795 -5.178 28.271 1.00 90.75 295 LEU A C 1
ATOM 2365 O O . LEU A 1 295 ? -22.238 -6.232 28.573 1.00 90.75 295 LEU A O 1
ATOM 2369 N N . THR A 1 296 ? -22.969 -4.803 27.008 1.00 91.12 296 THR A N 1
ATOM 2370 C CA . THR A 1 296 ? -22.444 -5.566 25.869 1.00 91.12 296 THR A CA 1
ATOM 2371 C C . THR A 1 296 ? -21.661 -4.644 24.947 1.00 91.12 296 THR A C 1
ATOM 2373 O O . THR A 1 296 ? -22.188 -3.630 24.493 1.00 91.12 296 THR A O 1
ATOM 2376 N N . ALA A 1 297 ? -20.415 -5.007 24.654 1.00 91.12 297 ALA A N 1
ATOM 2377 C CA . ALA A 1 297 ? -19.557 -4.334 23.689 1.00 91.12 297 ALA A CA 1
ATOM 2378 C C . ALA A 1 297 ? -19.420 -5.225 22.453 1.00 91.12 297 ALA A C 1
ATOM 2380 O O . ALA A 1 297 ? -18.953 -6.360 22.554 1.00 91.12 297 ALA A O 1
ATOM 2381 N N . ARG A 1 298 ? -19.844 -4.717 21.294 1.00 89.81 298 ARG A N 1
ATOM 2382 C CA . ARG A 1 298 ? -19.826 -5.437 20.019 1.00 89.81 298 ARG A CA 1
ATOM 2383 C C . ARG A 1 298 ? -18.912 -4.744 19.020 1.00 89.81 298 ARG A C 1
ATOM 2385 O O . ARG A 1 298 ? -19.012 -3.537 18.819 1.00 89.81 298 ARG A O 1
ATOM 2392 N N . TRP A 1 299 ? -18.065 -5.527 18.367 1.00 87.19 299 TRP A N 1
ATOM 2393 C CA . TRP A 1 299 ? -17.241 -5.095 17.247 1.00 87.19 299 TRP A CA 1
ATOM 2394 C C . TRP A 1 299 ? -18.014 -5.224 15.930 1.00 87.19 299 TRP A C 1
ATOM 2396 O O . TRP A 1 299 ? -18.502 -6.306 15.597 1.00 87.19 299 TRP A O 1
ATOM 2406 N N . LEU A 1 300 ? -18.122 -4.125 15.183 1.00 86.06 300 LEU A N 1
ATOM 2407 C CA . LEU A 1 300 ? -18.781 -4.038 13.874 1.00 86.06 300 LEU A CA 1
ATOM 2408 C C . LEU A 1 300 ? -17.787 -3.999 12.701 1.00 86.06 300 LEU A C 1
ATOM 2410 O O . LEU A 1 300 ? -18.204 -4.034 11.544 1.00 86.06 300 LEU A O 1
ATOM 2414 N N . GLY A 1 301 ? -16.485 -3.894 12.976 1.00 79.50 301 GLY A N 1
ATOM 2415 C CA . GLY A 1 301 ? -15.448 -3.879 11.946 1.00 79.50 301 GLY A CA 1
ATOM 2416 C C . GLY A 1 301 ? -15.108 -5.269 11.401 1.00 79.50 301 GLY A C 1
ATOM 2417 O O . GLY A 1 301 ? -15.715 -6.283 11.756 1.00 79.50 301 GLY A O 1
ATOM 2418 N N . ALA A 1 302 ? -14.091 -5.332 10.538 1.00 75.00 302 ALA A N 1
ATOM 2419 C CA . ALA A 1 302 ? -13.609 -6.607 10.013 1.00 75.00 302 ALA A CA 1
ATOM 2420 C C . ALA A 1 302 ? -13.139 -7.528 11.155 1.00 75.00 302 ALA A C 1
ATOM 2422 O O . ALA A 1 302 ? -12.605 -7.096 12.169 1.00 75.00 302 ALA A O 1
ATOM 2423 N N . SER A 1 303 ? -13.361 -8.828 11.046 1.00 71.81 303 SER A N 1
ATOM 2424 C CA . SER A 1 303 ? -12.917 -9.772 12.071 1.00 71.81 303 SER A CA 1
ATOM 2425 C C . SER A 1 303 ? -12.530 -11.089 11.425 1.00 71.81 303 SER A C 1
ATOM 2427 O O . SER A 1 303 ? -12.964 -11.402 10.319 1.00 71.81 303 SER A O 1
ATOM 2429 N N . SER A 1 304 ? -11.661 -11.845 12.096 1.00 66.19 304 SER A N 1
ATOM 2430 C CA . SER A 1 304 ? -11.285 -13.188 11.648 1.00 66.19 304 SER A CA 1
ATOM 2431 C C . SER A 1 304 ? -12.385 -14.220 11.915 1.00 66.19 304 SER A C 1
ATOM 2433 O O . SER A 1 304 ? -12.349 -15.298 11.329 1.00 66.19 304 SER A O 1
ATOM 2435 N N . ARG A 1 305 ? -13.377 -13.890 12.755 1.00 68.44 305 ARG A N 1
ATOM 2436 C CA . ARG A 1 305 ? -14.551 -14.722 13.034 1.00 68.44 305 ARG A CA 1
ATOM 2437 C C . ARG A 1 305 ? -15.755 -14.241 12.217 1.00 68.44 305 ARG A C 1
ATOM 2439 O O . ARG A 1 305 ? -16.048 -13.050 12.246 1.00 68.44 305 ARG A O 1
ATOM 2446 N N . PRO A 1 306 ? -16.503 -15.133 11.546 1.00 66.25 306 PRO A N 1
ATOM 2447 C CA . PRO A 1 306 ? -17.674 -14.738 10.759 1.00 66.25 306 PRO A CA 1
ATOM 2448 C C . PRO A 1 306 ? -18.800 -14.132 11.613 1.00 66.25 306 PRO A C 1
ATOM 2450 O O . PRO A 1 306 ? -19.604 -13.360 11.100 1.00 66.25 306 PRO A O 1
ATOM 2453 N N . GLU A 1 307 ? -18.844 -14.450 12.909 1.00 69.31 307 GLU A N 1
ATOM 2454 C CA . GLU A 1 307 ? -19.881 -13.978 13.839 1.00 69.31 307 GLU A CA 1
ATOM 2455 C C . GLU A 1 307 ? -19.535 -12.631 14.506 1.00 69.31 307 GLU A C 1
ATOM 2457 O O . GLU A 1 307 ? -20.380 -12.011 15.157 1.00 69.31 307 GLU A O 1
ATOM 2462 N N . GLY A 1 308 ? -18.315 -12.127 14.281 1.00 72.56 308 GLY A N 1
ATOM 2463 C CA . GLY A 1 308 ? -17.792 -10.930 14.932 1.00 72.56 308 GLY A CA 1
ATOM 2464 C C . GLY A 1 308 ? -17.215 -11.204 16.321 1.00 72.56 308 GLY A C 1
ATOM 2465 O O . GLY A 1 308 ? -16.947 -12.346 16.694 1.00 72.56 308 GLY A O 1
ATOM 2466 N N . TYR A 1 309 ? -16.998 -10.128 17.078 1.00 79.75 309 TYR A N 1
ATOM 2467 C CA . TYR A 1 309 ? -16.592 -10.191 18.482 1.00 79.75 309 TYR A CA 1
ATOM 2468 C C . TYR A 1 309 ? -17.606 -9.439 19.338 1.00 79.75 309 TYR A C 1
ATOM 2470 O O . TYR A 1 309 ? -17.907 -8.273 19.067 1.00 79.75 309 TYR A O 1
ATOM 2478 N N . ALA A 1 310 ? -18.115 -10.094 20.377 1.00 85.88 310 ALA A N 1
ATOM 2479 C CA . ALA A 1 310 ? -18.978 -9.478 21.369 1.00 85.88 310 ALA A CA 1
ATOM 2480 C C . ALA A 1 310 ? -18.578 -9.948 22.768 1.00 85.88 310 ALA A C 1
ATOM 2482 O O . ALA A 1 310 ? -18.406 -11.139 23.014 1.00 85.88 310 ALA A O 1
ATOM 2483 N N . LEU A 1 311 ? -18.446 -9.005 23.696 1.00 88.94 311 LEU A N 1
ATOM 2484 C CA . LEU A 1 311 ? -18.275 -9.302 25.113 1.00 88.94 311 LEU A CA 1
ATOM 2485 C C . LEU A 1 311 ? -19.428 -8.737 25.904 1.00 88.94 311 LEU A C 1
ATOM 2487 O O . LEU A 1 311 ? -19.891 -7.623 25.658 1.00 88.94 311 LEU A O 1
ATOM 2491 N N . ARG A 1 312 ? -19.862 -9.518 26.884 1.00 89.75 312 ARG A N 1
ATOM 2492 C CA . ARG A 1 312 ? -20.958 -9.186 27.772 1.00 89.75 312 ARG A CA 1
ATOM 2493 C C . ARG A 1 312 ? -20.483 -9.234 29.211 1.00 89.75 312 ARG A C 1
ATOM 2495 O O . ARG A 1 312 ? -19.946 -10.237 29.670 1.00 89.75 312 ARG A O 1
ATOM 2502 N N . GLN A 1 313 ? -20.740 -8.159 29.935 1.00 90.88 313 GLN A N 1
ATOM 2503 C CA . GLN A 1 313 ? -20.488 -8.031 31.360 1.00 90.88 313 GLN A CA 1
ATOM 2504 C C . GLN A 1 313 ? -21.824 -7.861 32.080 1.00 90.88 313 GLN A C 1
ATOM 2506 O O . GLN A 1 313 ? -22.668 -7.057 31.682 1.00 90.88 313 GLN A O 1
ATOM 2511 N N . ARG A 1 314 ? -22.045 -8.661 33.125 1.00 90.12 314 ARG A N 1
ATOM 2512 C CA . ARG A 1 314 ? -23.240 -8.566 33.972 1.00 90.12 314 ARG A CA 1
ATOM 2513 C C . ARG A 1 314 ? -22.876 -7.889 35.282 1.00 90.12 314 ARG A C 1
ATOM 2515 O O . ARG A 1 314 ? -21.910 -8.285 35.930 1.00 90.12 314 ARG A O 1
ATOM 2522 N N . CYS A 1 315 ? -23.670 -6.908 35.670 1.00 87.81 315 CYS A N 1
ATOM 2523 C CA . CYS A 1 315 ? -23.525 -6.135 36.887 1.00 87.81 315 CYS A CA 1
ATOM 2524 C C . CYS A 1 315 ? -24.810 -6.212 37.701 1.00 87.81 315 CYS A C 1
ATOM 2526 O O . CYS A 1 315 ? -25.896 -6.007 37.170 1.00 87.81 315 CYS A O 1
ATOM 2528 N N . LEU A 1 316 ? -24.682 -6.499 38.988 1.00 88.12 316 LEU A N 1
ATOM 2529 C CA . LEU A 1 316 ? -25.781 -6.509 39.933 1.00 88.12 316 LEU A CA 1
ATOM 2530 C C . LEU A 1 316 ? -25.783 -5.183 40.692 1.00 88.12 316 LEU A C 1
ATOM 2532 O O . LEU A 1 316 ? -24.768 -4.779 41.264 1.00 88.12 316 LEU A O 1
ATOM 2536 N N . VAL A 1 317 ? -26.922 -4.497 40.665 1.00 85.81 317 VAL A N 1
ATOM 2537 C CA . VAL A 1 317 ? -27.158 -3.276 41.437 1.00 85.81 317 VAL A CA 1
ATOM 2538 C C . VAL A 1 317 ? -28.067 -3.640 42.600 1.00 85.81 317 VAL A C 1
ATOM 2540 O O . VAL A 1 317 ? -29.213 -4.023 42.372 1.00 85.81 317 VAL A O 1
ATOM 2543 N N . SER A 1 318 ? -27.571 -3.545 43.832 1.00 85.38 318 SER A N 1
ATOM 2544 C CA . SER A 1 318 ? -28.346 -3.825 45.046 1.00 85.38 318 SER A CA 1
ATOM 2545 C C . SER A 1 318 ? -28.531 -2.575 45.897 1.00 85.38 318 SER A C 1
ATOM 2547 O O . SER A 1 318 ? -27.628 -1.741 45.996 1.00 85.38 318 SER A O 1
ATOM 2549 N N . GLU A 1 319 ? -29.688 -2.479 46.545 1.00 82.25 319 GLU A N 1
ATOM 2550 C CA . GLU A 1 319 ? -29.963 -1.465 47.561 1.00 82.25 319 GLU A CA 1
ATOM 2551 C C . GLU A 1 319 ? -29.163 -1.755 48.844 1.00 82.25 319 GLU A C 1
ATOM 2553 O O . GLU A 1 319 ? -29.185 -2.874 49.363 1.00 82.25 319 GLU A O 1
ATOM 2558 N N . THR A 1 320 ? -28.467 -0.745 49.372 1.00 77.31 320 THR A N 1
ATOM 2559 C CA . THR A 1 320 ? -27.664 -0.865 50.599 1.00 77.31 320 THR A CA 1
ATOM 2560 C C . THR A 1 320 ? -28.065 0.227 51.584 1.00 77.31 320 THR A C 1
ATOM 2562 O O . THR A 1 320 ? -28.128 1.399 51.229 1.00 77.31 320 THR A O 1
ATOM 2565 N N . SER A 1 321 ? -28.302 -0.113 52.850 1.00 65.31 321 SER A N 1
ATOM 2566 C CA . SER A 1 321 ? -28.547 0.894 53.890 1.00 65.31 321 SER A CA 1
ATOM 2567 C C . SER A 1 321 ? -27.254 1.649 54.217 1.00 65.31 321 SER A C 1
ATOM 2569 O O . SER A 1 321 ? -26.295 1.031 54.686 1.00 65.31 321 SER A O 1
ATOM 2571 N N . LEU A 1 322 ? -27.214 2.968 54.001 1.00 57.78 322 LEU A N 1
ATOM 2572 C CA . LEU A 1 322 ? -26.089 3.796 54.438 1.00 57.78 322 LEU A CA 1
ATOM 2573 C C . LEU A 1 322 ? -26.239 4.105 55.940 1.00 57.78 322 LEU A C 1
ATOM 2575 O O . LEU A 1 322 ? -27.312 4.543 56.363 1.00 57.78 322 LEU A O 1
ATOM 2579 N N . PRO A 1 323 ? -25.205 3.886 56.773 1.00 49.72 323 PRO A N 1
ATOM 2580 C CA . PRO A 1 323 ? -25.235 4.316 58.165 1.00 49.72 323 PRO A CA 1
ATOM 2581 C C . PRO A 1 323 ? -25.149 5.847 58.225 1.00 49.72 323 PRO A C 1
ATOM 2583 O O . PRO A 1 323 ? -24.177 6.440 57.764 1.00 49.72 323 PRO A O 1
ATOM 2586 N N . ASN A 1 324 ? -26.178 6.485 58.781 1.00 46.00 324 ASN A N 1
ATOM 2587 C CA . ASN A 1 324 ? -26.218 7.930 58.992 1.00 46.00 324 ASN A CA 1
ATOM 2588 C C . ASN A 1 324 ? -25.458 8.270 60.297 1.00 46.00 324 ASN A C 1
ATOM 2590 O O . ASN A 1 324 ? -25.871 7.773 61.347 1.00 46.00 324 ASN A O 1
ATOM 2594 N N . PRO A 1 325 ? -24.357 9.051 60.275 1.00 51.19 325 PRO A N 1
ATOM 2595 C CA . PRO A 1 325 ? -23.562 9.318 61.478 1.00 51.19 325 PRO A CA 1
ATOM 2596 C C . PRO A 1 325 ? -24.235 10.279 62.470 1.00 51.19 325 PRO A C 1
ATOM 2598 O O . PRO A 1 325 ? -23.902 10.235 63.649 1.00 51.19 325 PRO A O 1
ATOM 2601 N N . ASP A 1 326 ? -25.222 11.074 62.043 1.00 52.00 326 ASP A N 1
ATOM 2602 C CA . ASP A 1 326 ? -25.801 12.140 62.865 1.00 52.00 326 ASP A CA 1
ATOM 2603 C C . ASP A 1 326 ? -27.337 12.176 62.759 1.00 52.00 326 ASP A C 1
ATOM 2605 O O . ASP A 1 326 ? -27.884 12.916 61.946 1.00 52.00 326 ASP A O 1
ATOM 2609 N N . SER A 1 327 ? -28.058 11.358 63.541 1.00 47.16 327 SER A N 1
ATOM 2610 C CA . SER A 1 327 ? -29.378 11.672 64.151 1.00 47.16 327 SER A CA 1
ATOM 2611 C C . SER A 1 327 ? -30.198 10.426 64.525 1.00 47.16 327 SER A C 1
ATOM 2613 O O . SER A 1 327 ? -30.355 9.482 63.758 1.00 47.16 327 SER A O 1
ATOM 2615 N N . PHE A 1 328 ? -30.812 10.475 65.711 1.00 49.91 328 PHE A N 1
ATOM 2616 C CA . PHE A 1 328 ? -31.787 9.506 66.237 1.00 49.91 328 PHE A CA 1
ATOM 2617 C C . PHE A 1 328 ? -33.212 9.676 65.649 1.00 49.91 328 PHE A C 1
ATOM 2619 O O . PHE A 1 328 ? -34.183 9.198 66.235 1.00 49.91 328 PHE A O 1
ATOM 2626 N N . ALA A 1 329 ? -33.367 10.341 64.498 1.00 43.66 329 ALA A N 1
ATOM 2627 C CA . ALA A 1 329 ? -34.656 10.532 63.830 1.00 43.66 329 ALA A CA 1
ATOM 2628 C C . ALA A 1 329 ? -34.630 9.895 62.432 1.00 43.66 329 ALA A C 1
ATOM 2630 O O . ALA A 1 329 ? -33.821 10.233 61.575 1.00 43.66 329 ALA A O 1
ATOM 2631 N N . GLN A 1 330 ? -35.513 8.921 62.239 1.00 49.78 330 GLN A N 1
ATOM 2632 C CA . GLN A 1 330 ? -35.597 8.023 61.093 1.00 49.78 330 GLN A CA 1
ATOM 2633 C C . GLN A 1 330 ? -35.811 8.749 59.755 1.00 49.78 330 GLN A C 1
ATOM 2635 O O . GLN A 1 330 ? -36.907 9.227 59.486 1.00 49.78 330 GLN A O 1
ATOM 2640 N N . MET A 1 331 ? -34.813 8.691 58.871 1.00 42.12 331 MET A N 1
ATOM 2641 C CA . MET A 1 331 ? -34.991 8.382 57.446 1.00 42.12 331 MET A CA 1
ATOM 2642 C C . MET A 1 331 ? -33.767 7.571 57.007 1.00 42.12 331 MET A C 1
ATOM 2644 O O . MET A 1 331 ? -32.660 8.099 56.938 1.00 42.12 331 MET A O 1
ATOM 2648 N N . GLN A 1 332 ? -33.942 6.265 56.781 1.00 49.94 332 GLN A N 1
ATOM 2649 C CA . GLN A 1 332 ? -32.894 5.413 56.216 1.00 49.94 332 GLN A CA 1
ATOM 2650 C C . GLN A 1 332 ? -32.557 5.939 54.819 1.00 49.94 332 GLN A C 1
ATOM 2652 O O . GLN A 1 332 ? -33.350 5.787 53.894 1.00 49.94 332 GLN A O 1
ATOM 2657 N N . GLN A 1 333 ? -31.400 6.579 54.663 1.00 52.91 333 GLN A N 1
ATOM 2658 C CA . GLN A 1 333 ? -30.879 6.865 53.334 1.00 52.91 333 GLN A CA 1
ATOM 2659 C C . GLN A 1 333 ? -30.411 5.541 52.730 1.00 52.91 333 GLN A C 1
ATOM 2661 O O . GLN A 1 333 ? -29.488 4.890 53.228 1.00 52.91 333 GLN A O 1
ATOM 2666 N N . THR A 1 334 ? -31.106 5.107 51.687 1.00 62.75 334 THR A N 1
ATOM 2667 C CA . THR A 1 334 ? -30.759 3.910 50.932 1.00 62.75 334 THR A CA 1
ATOM 2668 C C . THR A 1 334 ? -29.770 4.311 49.841 1.00 62.75 334 THR A C 1
ATOM 2670 O O . THR A 1 334 ? -30.057 5.126 48.962 1.00 62.75 334 THR A O 1
ATOM 2673 N N . GLY A 1 335 ? -28.549 3.802 49.972 1.00 67.25 335 GLY A N 1
ATOM 2674 C CA . GLY A 1 335 ? -27.504 3.872 48.963 1.00 67.25 335 GLY A CA 1
ATOM 2675 C C . GLY A 1 335 ? -27.587 2.694 47.997 1.00 67.25 335 GLY A C 1
ATOM 2676 O O . GLY A 1 335 ? -28.509 1.878 48.041 1.00 67.25 335 GLY A O 1
ATOM 2677 N N . PHE A 1 336 ? -26.589 2.587 47.127 1.00 77.31 336 PHE A N 1
ATOM 2678 C CA . PHE A 1 336 ? -26.490 1.517 46.140 1.00 77.31 336 PHE A CA 1
ATOM 2679 C C . PHE A 1 336 ? -25.110 0.859 46.198 1.00 77.31 336 PHE A C 1
ATOM 2681 O O . PHE A 1 336 ? -24.110 1.493 46.543 1.00 77.31 336 PHE A O 1
ATOM 2688 N N . GLN A 1 337 ? -25.050 -0.408 45.800 1.00 81.62 337 GLN A N 1
ATOM 2689 C CA . GLN A 1 337 ? -23.811 -1.139 45.568 1.00 81.62 337 GLN A CA 1
ATOM 2690 C C . GLN A 1 337 ? -23.860 -1.791 44.182 1.00 81.62 337 GLN A C 1
ATOM 2692 O O . GLN A 1 337 ? -24.817 -2.487 43.853 1.00 81.62 337 GLN A O 1
ATOM 2697 N N . LEU A 1 338 ? -22.828 -1.542 43.368 1.00 83.19 338 LEU A N 1
ATOM 2698 C CA . LEU A 1 338 ? -22.668 -2.095 42.019 1.00 83.19 338 LEU A CA 1
ATOM 2699 C C . LEU A 1 338 ? -21.555 -3.148 42.023 1.00 83.19 338 LEU A C 1
ATOM 2701 O O . LEU A 1 338 ? -20.382 -2.793 42.194 1.00 83.19 338 LEU A O 1
ATOM 2705 N N . THR A 1 339 ? -21.909 -4.413 41.802 1.00 84.94 339 THR A N 1
ATOM 2706 C CA . THR A 1 339 ? -20.974 -5.545 41.704 1.00 84.94 339 THR A CA 1
ATOM 2707 C C . THR A 1 339 ? -21.045 -6.190 40.325 1.00 84.94 339 THR A C 1
ATOM 2709 O O . THR A 1 339 ? -22.080 -6.710 39.923 1.00 84.94 339 THR A O 1
ATOM 2712 N N . CYS A 1 340 ? -19.938 -6.181 39.582 1.00 85.62 340 CYS A N 1
ATOM 2713 C CA . CYS A 1 340 ? -19.876 -6.760 38.242 1.00 85.62 340 CYS A CA 1
ATOM 2714 C C . CYS A 1 340 ? -19.101 -8.079 38.203 1.00 85.62 340 CYS A C 1
ATOM 2716 O O . CYS A 1 340 ? -18.110 -8.260 38.908 1.00 85.62 340 CYS A O 1
ATOM 2718 N N . GLN A 1 341 ? -19.568 -9.003 37.366 1.00 87.00 341 GLN A N 1
ATOM 2719 C CA . GLN A 1 341 ? -18.875 -10.244 37.028 1.00 87.00 341 GLN A CA 1
ATOM 2720 C C . GLN A 1 341 ? -17.837 -9.994 35.928 1.00 87.00 341 GLN A C 1
ATOM 2722 O O . GLN A 1 341 ? -17.915 -8.994 35.217 1.00 87.00 341 GLN A O 1
ATOM 2727 N N . ALA A 1 342 ? -16.880 -10.911 35.767 1.00 81.44 342 ALA A N 1
ATOM 2728 C CA . ALA A 1 342 ? -15.908 -10.827 34.680 1.00 81.44 342 ALA A CA 1
ATOM 2729 C C . ALA A 1 342 ? -16.611 -10.843 33.301 1.00 81.44 342 ALA A C 1
ATOM 2731 O O . ALA A 1 342 ? -17.613 -11.551 33.149 1.00 81.44 342 ALA A O 1
ATOM 2732 N N . PRO A 1 343 ? -16.110 -10.091 32.302 1.00 82.06 343 PRO A N 1
ATOM 2733 C CA . PRO A 1 343 ? -16.641 -10.125 30.942 1.00 82.06 343 PRO A CA 1
ATOM 2734 C C . PRO A 1 343 ? -16.580 -11.538 30.350 1.00 82.06 343 PRO A C 1
ATOM 2736 O O . PRO A 1 343 ? -15.571 -12.228 30.485 1.00 82.06 343 PRO A O 1
ATOM 2739 N N . VAL A 1 344 ? -17.645 -11.951 29.664 1.00 83.00 344 VAL A N 1
ATOM 2740 C CA . VAL A 1 344 ? -17.744 -13.246 28.976 1.00 83.00 344 VAL A CA 1
ATOM 2741 C C . VAL A 1 344 ? -17.980 -13.005 27.485 1.00 83.00 344 VAL A C 1
ATOM 2743 O O . VAL A 1 344 ? -18.773 -12.135 27.121 1.00 83.00 344 VAL A O 1
ATOM 2746 N N . GLU A 1 345 ? -17.276 -13.744 26.627 1.00 77.81 345 GLU A N 1
ATOM 2747 C CA . GLU A 1 345 ? -17.475 -13.710 25.171 1.00 77.81 345 GLU A CA 1
ATOM 2748 C C . GLU A 1 345 ? -18.819 -14.372 24.814 1.00 77.81 345 GLU A C 1
ATOM 2750 O O . GLU A 1 345 ? -19.166 -15.406 25.393 1.00 77.81 345 GLU A O 1
ATOM 2755 N N . VAL A 1 346 ? -19.597 -13.743 23.925 1.00 73.81 346 VAL A N 1
ATOM 2756 C CA . VAL A 1 346 ? -20.963 -14.169 23.552 1.00 73.81 346 VAL A CA 1
ATOM 2757 C C . VAL A 1 346 ? -21.037 -14.581 22.099 1.00 73.81 346 VAL A C 1
ATOM 2759 O O . VAL A 1 346 ? -20.489 -13.829 21.261 1.00 73.81 346 VAL A O 1
#

Sequence (346 aa):
MNRLTQILLDIVLLKNAGQIVRNRAQRTQAWFTSIKPFSWEAMLMLSLFSWFVYLLLQGIYAKQFVSIFAWSFLIISSDWAFLGQQAQVPLLGFKFQQGAWITAAILCVALLSNDFILTQWQTALTAWPIFAALFAAYPQFLRPGLRWGLPGAAGRQDLVLLVLVHCLIACWFQFHFLIQGRLADYPYLLNNSFEDSLFVTRIRLNSDRAVGENTASRQAATLLTTAEATIRQALTGKNWSEAYSWLSDIKSLQPDLNQQVMKAVYDEQPEGHLWQMTADVGRNAISSSSLDLILTARWLGASSRPEGYALRQRCLVSETSLPNPDSFAQMQQTGFQLTCQAPVEV